Protein AF-A0A388LLH7-F1 (afdb_monomer)

pLDDT: mean 71.14, std 18.82, range [39.53, 98.44]

Organism: Chara braunii (NCBI:txid69332)

Structure (mmCIF, N/CA/C/O backbone):
data_AF-A0A388LLH7-F1
#
_entry.id   AF-A0A388LLH7-F1
#
loop_
_atom_site.group_PDB
_atom_site.id
_atom_site.type_symbol
_atom_site.label_atom_id
_atom_site.label_alt_id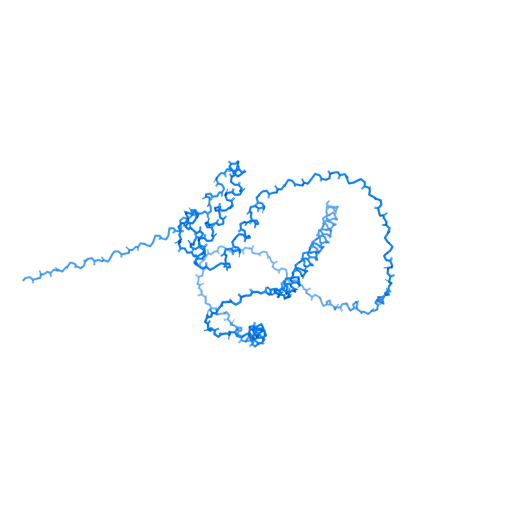
_atom_site.label_comp_id
_atom_site.label_asym_id
_atom_site.label_entity_id
_atom_site.label_seq_id
_atom_site.pdbx_PDB_ins_code
_atom_site.Cartn_x
_atom_site.Cartn_y
_atom_site.Cartn_z
_atom_site.occupancy
_atom_site.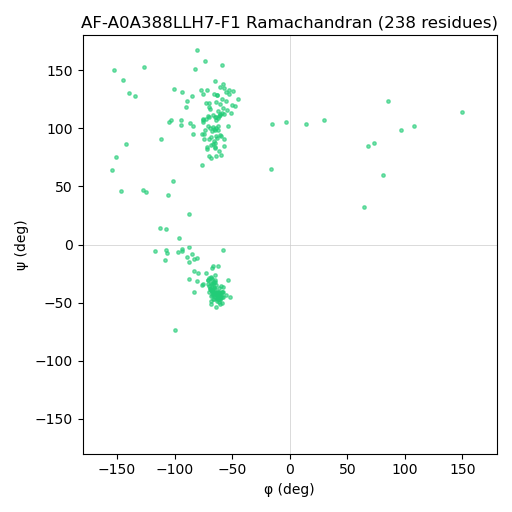B_iso_or_equiv
_atom_site.auth_seq_id
_atom_site.auth_comp_id
_atom_site.auth_asym_id
_atom_site.auth_atom_id
_atom_site.pdbx_PDB_model_num
ATOM 1 N N . MET A 1 1 ? 43.826 0.321 -26.121 1.00 63.56 1 MET A N 1
ATOM 2 C CA . MET A 1 1 ? 42.869 0.555 -25.006 1.00 63.56 1 MET A CA 1
ATOM 3 C C . MET A 1 1 ? 42.686 2.025 -24.567 1.00 63.56 1 MET A C 1
ATOM 5 O O . MET A 1 1 ? 41.913 2.266 -23.650 1.00 63.56 1 MET A O 1
ATOM 9 N N . LYS A 1 2 ? 43.308 3.040 -25.198 1.00 73.00 2 LYS A N 1
ATOM 10 C CA . LYS A 1 2 ? 43.194 4.446 -24.735 1.00 73.00 2 LYS A CA 1
ATOM 11 C C . LYS A 1 2 ? 41.807 5.084 -24.962 1.00 73.00 2 LYS A C 1
ATOM 13 O O . LYS A 1 2 ? 41.349 5.835 -24.112 1.00 73.00 2 LYS A O 1
ATOM 18 N N . MET A 1 3 ? 41.108 4.730 -26.043 1.00 83.00 3 MET A N 1
ATOM 19 C CA . MET A 1 3 ? 39.780 5.288 -26.359 1.00 83.00 3 MET A CA 1
ATOM 20 C C . MET A 1 3 ? 38.669 4.808 -25.416 1.00 83.00 3 MET A C 1
ATOM 22 O O . MET A 1 3 ? 37.752 5.569 -25.127 1.00 83.00 3 MET A O 1
ATOM 26 N N . ALA A 1 4 ? 38.776 3.586 -24.884 1.00 88.56 4 ALA A N 1
ATOM 27 C CA . ALA A 1 4 ? 37.786 3.035 -23.958 1.00 88.56 4 ALA A CA 1
ATOM 28 C C . ALA A 1 4 ? 37.653 3.898 -22.690 1.00 88.56 4 ALA A C 1
ATOM 30 O O . ALA A 1 4 ? 36.547 4.265 -22.308 1.00 88.56 4 ALA A O 1
ATOM 31 N N . LYS A 1 5 ? 38.787 4.335 -22.121 1.00 92.44 5 LYS A N 1
ATOM 32 C CA . LYS A 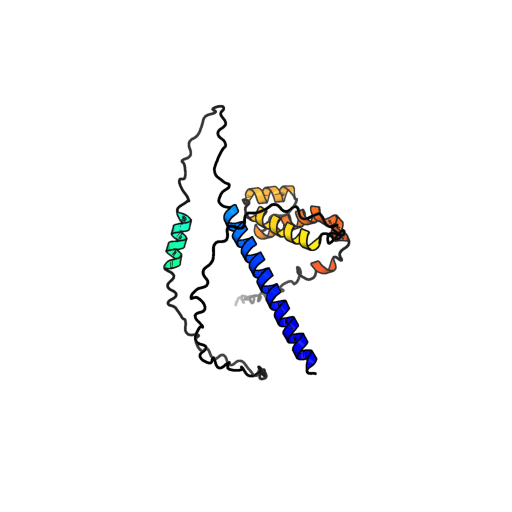1 5 ? 38.817 5.199 -20.927 1.00 92.44 5 LYS A CA 1
ATOM 33 C C . LYS A 1 5 ? 38.194 6.580 -21.169 1.00 92.44 5 LYS A C 1
ATOM 35 O O . LYS A 1 5 ? 37.553 7.133 -20.282 1.00 92.44 5 LYS A O 1
ATOM 40 N N . VAL A 1 6 ? 38.358 7.138 -22.371 1.00 91.25 6 VAL A N 1
ATOM 41 C CA . VAL A 1 6 ? 37.774 8.443 -22.738 1.00 91.25 6 VAL A CA 1
ATOM 42 C C . VAL A 1 6 ? 36.253 8.343 -22.874 1.00 91.25 6 VAL A C 1
ATOM 44 O O . VAL A 1 6 ? 35.529 9.227 -22.417 1.00 91.25 6 VAL A O 1
ATOM 47 N N . VAL A 1 7 ? 35.759 7.257 -23.473 1.00 94.19 7 VAL A N 1
ATOM 48 C CA . VAL A 1 7 ? 34.317 7.005 -23.607 1.00 94.19 7 VAL A CA 1
ATOM 49 C C . VAL A 1 7 ? 33.675 6.773 -22.236 1.00 94.19 7 VAL A C 1
ATOM 51 O O . VAL A 1 7 ? 32.635 7.362 -21.946 1.00 94.19 7 VAL A O 1
ATOM 54 N N . GLU A 1 8 ? 34.321 5.999 -21.364 1.00 90.38 8 GLU A N 1
ATOM 55 C CA . GLU A 1 8 ? 33.855 5.728 -19.999 1.00 90.38 8 GLU A CA 1
ATOM 56 C C . GLU A 1 8 ? 33.771 7.000 -19.138 1.00 90.38 8 GLU A C 1
ATOM 58 O O . GLU A 1 8 ? 32.753 7.251 -18.483 1.00 90.38 8 GLU A O 1
ATOM 63 N N . ALA A 1 9 ? 34.790 7.864 -19.207 1.00 93.12 9 ALA A N 1
ATOM 64 C CA . ALA A 1 9 ? 34.779 9.152 -18.518 1.00 93.12 9 ALA A CA 1
ATOM 65 C C . ALA A 1 9 ? 33.642 10.061 -19.023 1.00 93.12 9 ALA A C 1
ATOM 67 O O . ALA A 1 9 ? 32.944 10.694 -18.229 1.00 93.12 9 ALA A O 1
ATOM 68 N N . ARG A 1 10 ? 33.398 10.089 -20.343 1.00 92.00 10 ARG A N 1
ATOM 69 C CA . ARG A 1 10 ? 32.321 10.892 -20.945 1.00 92.00 10 ARG A CA 1
ATOM 70 C C . ARG A 1 10 ? 30.927 10.387 -20.562 1.00 92.00 10 ARG A C 1
ATOM 72 O O . ARG A 1 10 ? 30.026 11.201 -20.358 1.00 92.00 10 ARG A O 1
ATOM 79 N N . LEU A 1 11 ? 30.745 9.070 -20.455 1.00 93.88 11 LEU A N 1
ATOM 80 C CA . LEU A 1 11 ? 29.496 8.465 -19.985 1.00 93.88 11 LEU A CA 1
ATOM 81 C C . LEU A 1 11 ? 29.246 8.771 -18.507 1.00 93.88 11 LEU A C 1
ATOM 83 O O . LEU A 1 11 ? 28.137 9.165 -18.154 1.00 93.88 11 LEU A O 1
ATOM 87 N N . SER A 1 12 ? 30.282 8.673 -17.671 1.00 89.25 12 SER A N 1
ATOM 88 C CA . SER A 1 12 ? 30.195 8.994 -16.240 1.00 89.25 12 SER A CA 1
ATOM 89 C C . SER A 1 12 ? 29.760 10.439 -16.000 1.00 89.25 12 SER A C 1
ATOM 91 O O . SER A 1 12 ? 28.903 10.690 -15.156 1.00 89.25 12 SER A O 1
ATOM 93 N N . LEU A 1 13 ? 30.284 11.381 -16.792 1.00 91.19 13 LEU A N 1
ATOM 94 C CA . LEU A 1 13 ? 29.906 12.793 -16.699 1.00 91.19 13 LEU A CA 1
ATOM 95 C C . LEU A 1 13 ? 28.421 13.006 -17.032 1.00 91.19 13 LEU A C 1
ATOM 97 O O . LEU A 1 13 ? 27.690 13.609 -16.253 1.00 91.19 13 LEU A O 1
ATOM 101 N N . ARG A 1 14 ? 27.946 12.425 -18.143 1.00 91.44 14 ARG A N 1
ATOM 102 C CA . ARG A 1 14 ? 26.538 12.546 -18.558 1.00 91.44 14 ARG A CA 1
ATOM 103 C C . ARG A 1 14 ? 25.566 11.883 -17.584 1.00 91.44 14 ARG A C 1
ATOM 105 O O . ARG A 1 14 ? 24.482 12.410 -17.355 1.00 91.44 14 ARG A O 1
ATOM 112 N N . LEU A 1 15 ? 25.935 10.735 -17.018 1.00 92.25 15 LEU A N 1
ATOM 113 C CA . LEU A 1 15 ? 25.121 10.058 -16.005 1.00 92.25 15 LEU A CA 1
ATOM 114 C C . LEU A 1 15 ? 25.059 10.861 -14.699 1.00 92.25 15 LEU A C 1
ATOM 116 O O . LEU A 1 15 ? 24.013 10.874 -14.047 1.00 92.25 15 LEU A O 1
ATOM 120 N N . GLY A 1 16 ? 26.143 11.558 -14.344 1.00 92.88 16 GLY A N 1
ATOM 121 C CA . GLY A 1 16 ? 26.179 12.490 -13.217 1.00 92.88 16 GLY A CA 1
ATOM 122 C C . GLY A 1 16 ? 25.150 13.613 -13.356 1.00 92.88 16 GLY A C 1
ATOM 123 O O . GLY A 1 16 ? 24.337 13.805 -12.451 1.00 92.88 16 GLY A O 1
ATOM 124 N N . ASP A 1 17 ? 25.118 14.280 -14.513 1.00 91.88 17 ASP A N 1
ATOM 125 C CA . ASP A 1 17 ? 24.187 15.386 -14.784 1.00 91.88 17 ASP A CA 1
ATOM 126 C C . ASP A 1 17 ? 22.717 14.945 -14.685 1.00 91.88 17 ASP A C 1
ATOM 128 O O . ASP A 1 17 ? 21.897 15.600 -14.038 1.00 91.88 17 ASP A O 1
ATOM 132 N N . ILE A 1 18 ? 22.389 13.784 -15.265 1.00 96.31 18 ILE A N 1
ATOM 133 C CA . ILE A 1 18 ? 21.033 13.212 -15.222 1.00 96.31 18 ILE A CA 1
ATOM 134 C C . ILE A 1 18 ? 20.616 12.917 -13.775 1.00 96.31 18 ILE A C 1
ATOM 136 O O . ILE A 1 18 ? 19.476 13.181 -13.383 1.00 96.31 18 ILE A O 1
ATOM 140 N N . ARG A 1 19 ? 21.533 12.384 -12.956 1.00 92.94 19 ARG A N 1
ATOM 141 C CA . ARG A 1 19 ? 21.254 12.053 -11.554 1.00 92.94 19 ARG A CA 1
ATOM 142 C C . ARG A 1 19 ? 20.930 13.299 -10.731 1.00 92.94 19 ARG A C 1
ATOM 144 O O . ARG A 1 19 ? 19.980 13.266 -9.945 1.00 92.94 19 ARG A O 1
ATOM 151 N N . GLU A 1 20 ? 21.671 14.388 -10.921 1.00 92.50 20 GLU A N 1
ATOM 152 C CA . GLU A 1 20 ? 21.397 15.649 -10.225 1.00 92.50 20 GLU A CA 1
ATOM 153 C C . GLU A 1 20 ? 20.099 16.305 -10.718 1.00 92.50 20 GLU A C 1
ATOM 155 O O . GLU A 1 20 ? 19.309 16.781 -9.901 1.00 92.50 20 GLU A O 1
ATOM 160 N N . GLU A 1 21 ? 19.790 16.252 -12.018 1.00 94.69 21 GLU A N 1
ATOM 161 C CA . GLU A 1 21 ? 18.521 16.773 -12.545 1.00 94.69 21 GLU A CA 1
ATOM 162 C C . GLU A 1 21 ? 17.302 16.036 -11.959 1.00 94.69 21 GLU A C 1
ATOM 164 O O . GLU A 1 21 ? 16.327 16.669 -11.533 1.00 94.69 21 GLU A O 1
ATOM 169 N N . ILE A 1 22 ? 17.362 14.700 -11.887 1.00 96.00 22 ILE A N 1
ATOM 170 C CA . ILE A 1 22 ? 16.317 13.875 -11.262 1.00 96.00 22 ILE A CA 1
ATOM 171 C C . ILE A 1 22 ? 16.171 14.246 -9.786 1.00 96.00 22 ILE A C 1
ATOM 173 O O . ILE A 1 22 ? 15.055 14.484 -9.320 1.00 96.00 22 ILE A O 1
ATOM 177 N N . LYS A 1 23 ? 17.285 14.352 -9.054 1.00 95.00 23 LYS A N 1
ATOM 178 C CA . LYS A 1 23 ? 17.284 14.722 -7.635 1.00 95.00 23 LYS A CA 1
ATOM 179 C C . LYS A 1 23 ? 16.644 16.093 -7.412 1.00 95.00 23 LYS A C 1
ATOM 181 O O . LYS A 1 23 ? 15.785 16.220 -6.544 1.00 95.00 23 LYS A O 1
ATOM 186 N N . ILE A 1 24 ? 16.981 17.093 -8.229 1.00 93.94 24 ILE A N 1
ATOM 187 C CA . ILE A 1 24 ? 16.386 18.436 -8.157 1.00 93.94 24 ILE A CA 1
ATOM 188 C C . ILE A 1 24 ? 14.874 18.378 -8.414 1.00 93.94 24 ILE A C 1
ATOM 190 O O . ILE A 1 24 ? 14.101 18.975 -7.662 1.00 93.94 24 ILE A O 1
ATOM 194 N N . LYS A 1 25 ? 14.426 17.644 -9.441 1.00 92.50 25 LYS A N 1
ATOM 195 C CA . LYS A 1 25 ? 12.995 17.493 -9.761 1.00 92.50 25 LYS A CA 1
ATOM 196 C C . LYS A 1 25 ? 12.220 16.795 -8.640 1.00 92.50 25 LYS A C 1
ATOM 198 O O . LYS A 1 25 ? 11.142 17.272 -8.286 1.00 92.50 25 LYS A O 1
ATOM 203 N N . VAL A 1 26 ? 12.772 15.727 -8.058 1.00 94.44 26 VAL A N 1
ATOM 204 C CA . VAL A 1 26 ? 12.170 14.997 -6.927 1.00 94.44 26 VAL A CA 1
ATOM 205 C C . VAL A 1 26 ? 12.123 15.869 -5.673 1.00 94.44 26 VAL A C 1
ATOM 207 O O . VAL A 1 26 ? 11.074 15.983 -5.045 1.00 94.44 26 VAL A O 1
ATOM 210 N N . CYS A 1 27 ? 13.212 16.557 -5.322 1.00 87.94 27 CYS A N 1
ATOM 211 C CA . CYS A 1 27 ? 13.203 17.484 -4.188 1.00 87.94 27 CYS A CA 1
ATOM 212 C C . CYS A 1 27 ? 12.161 18.595 -4.378 1.00 87.94 27 CYS A C 1
ATOM 214 O O . CYS A 1 27 ? 11.444 18.936 -3.439 1.00 87.94 27 CYS A O 1
ATOM 216 N N . LYS A 1 28 ? 12.026 19.130 -5.597 1.00 89.19 28 LYS A N 1
ATOM 217 C CA . LYS A 1 28 ? 11.049 20.179 -5.909 1.00 89.19 28 LYS A CA 1
ATOM 218 C C . LYS A 1 28 ? 9.603 19.683 -5.840 1.00 89.19 28 LYS A C 1
ATOM 220 O O . LYS A 1 28 ? 8.746 20.423 -5.358 1.00 89.19 28 LYS A O 1
ATOM 225 N N . SER A 1 29 ? 9.312 18.464 -6.299 1.00 86.50 29 SER A N 1
ATOM 226 C CA . SER A 1 29 ? 7.964 17.894 -6.197 1.00 86.50 29 SER A CA 1
ATOM 227 C C . SER A 1 29 ? 7.597 17.596 -4.745 1.00 86.50 29 SER A C 1
ATOM 229 O O . SER A 1 29 ? 6.525 18.001 -4.302 1.00 86.50 29 SER A O 1
ATOM 231 N N . VAL A 1 30 ? 8.508 16.999 -3.972 1.00 86.00 30 VAL A N 1
ATOM 232 C CA . VAL A 1 30 ? 8.299 16.724 -2.544 1.00 86.00 30 VAL A CA 1
ATOM 233 C C . VAL A 1 30 ? 8.075 18.027 -1.770 1.00 86.00 30 VAL A C 1
ATOM 235 O O . VAL A 1 30 ? 7.046 18.168 -1.111 1.00 86.00 30 VAL A O 1
ATOM 238 N N . ALA A 1 31 ? 8.945 19.031 -1.928 1.00 80.50 31 ALA A N 1
ATOM 239 C CA . ALA A 1 31 ? 8.784 20.330 -1.266 1.00 80.50 31 ALA A CA 1
ATOM 240 C C . ALA A 1 31 ? 7.486 21.054 -1.677 1.00 80.50 31 ALA A C 1
ATOM 242 O O . ALA A 1 31 ? 6.820 21.665 -0.843 1.00 80.50 31 ALA A O 1
ATOM 243 N N . GLY A 1 32 ? 7.082 20.951 -2.948 1.00 71.06 32 GLY A N 1
ATOM 244 C CA . GLY A 1 32 ? 5.838 21.544 -3.445 1.00 71.06 32 GLY A CA 1
ATOM 245 C C . GLY A 1 32 ? 4.565 20.883 -2.904 1.00 71.06 32 GLY A C 1
ATOM 246 O O . GLY A 1 32 ? 3.536 21.550 -2.789 1.00 71.06 32 GLY A O 1
ATOM 247 N N . THR A 1 33 ? 4.614 19.592 -2.558 1.00 61.66 33 THR A N 1
ATOM 248 C CA . THR A 1 33 ? 3.457 18.874 -1.993 1.00 61.66 33 THR A CA 1
ATOM 249 C C . THR A 1 33 ? 3.203 19.204 -0.524 1.00 61.66 33 THR A C 1
ATOM 251 O O . THR A 1 33 ? 2.044 19.342 -0.142 1.00 61.66 33 THR A O 1
ATOM 254 N N . VAL A 1 34 ? 4.251 19.432 0.277 1.00 56.94 34 VAL A N 1
ATOM 255 C CA . VAL A 1 34 ? 4.117 19.709 1.722 1.00 56.94 34 VAL A CA 1
ATOM 256 C C . VAL A 1 34 ? 3.439 21.062 1.998 1.00 56.94 34 VAL A C 1
ATOM 258 O O . VAL A 1 34 ? 2.705 21.195 2.973 1.00 56.94 34 VAL A O 1
ATOM 261 N N . VAL A 1 35 ? 3.594 22.053 1.112 1.00 52.22 35 VAL A N 1
ATOM 262 C CA . VAL A 1 35 ? 3.015 23.401 1.301 1.00 52.22 35 VAL A CA 1
ATOM 263 C C . VAL A 1 35 ? 1.519 23.473 0.941 1.00 52.22 35 VAL A C 1
ATOM 265 O O . VAL A 1 35 ? 0.790 24.309 1.471 1.00 52.22 35 VAL A O 1
ATOM 268 N N . LYS A 1 36 ? 1.012 22.588 0.070 1.00 54.59 36 LYS A N 1
ATOM 269 C CA . LYS A 1 36 ? -0.395 22.632 -0.385 1.00 54.59 36 LYS A CA 1
ATOM 270 C C . LYS A 1 36 ? -1.380 21.879 0.508 1.00 54.59 36 LYS A C 1
ATOM 272 O O . LYS A 1 36 ? -2.580 22.106 0.385 1.00 54.59 36 LYS A O 1
ATOM 277 N N . SER A 1 37 ? -0.909 21.018 1.407 1.00 52.22 37 SER A N 1
ATOM 278 C CA . SER A 1 37 ? -1.776 20.252 2.311 1.00 52.22 37 SER A CA 1
ATOM 279 C C . SER A 1 37 ? -2.127 20.966 3.624 1.00 52.22 37 SER A C 1
ATOM 281 O O . SER A 1 37 ? -2.902 20.414 4.393 1.00 52.22 37 SER A O 1
ATOM 283 N N . GLN A 1 38 ? -1.610 22.175 3.889 1.00 49.34 38 GLN A N 1
ATOM 284 C CA . GLN A 1 38 ? -1.897 22.916 5.135 1.00 49.34 38 GLN A CA 1
ATOM 285 C C . GLN A 1 38 ? -2.846 24.121 4.986 1.00 49.34 38 GLN A C 1
ATOM 287 O O . GLN A 1 38 ? -3.266 24.679 5.990 1.00 49.34 38 GLN A O 1
ATOM 292 N N . THR A 1 39 ? -3.240 24.525 3.773 1.00 43.47 39 THR A N 1
ATOM 293 C CA . THR A 1 39 ? -4.033 25.761 3.552 1.00 43.47 39 THR A CA 1
ATOM 294 C C . THR A 1 39 ? -5.462 25.534 3.053 1.00 43.47 39 THR A C 1
ATOM 296 O O . THR A 1 39 ? -6.119 26.476 2.620 1.00 43.47 39 THR A O 1
ATOM 299 N N . LYS A 1 40 ? -5.989 24.304 3.124 1.00 47.38 40 LYS A N 1
ATOM 300 C CA . LYS A 1 40 ? -7.339 23.982 2.631 1.00 47.38 40 LYS A CA 1
ATOM 301 C C . LYS A 1 40 ? -8.218 23.279 3.672 1.00 47.38 40 LYS A C 1
ATOM 303 O O . LYS A 1 40 ? -8.876 22.299 3.352 1.00 47.38 40 LYS A O 1
ATOM 308 N N . THR A 1 41 ? -8.243 23.802 4.901 1.00 45.53 41 THR A N 1
ATOM 309 C CA . THR A 1 41 ? -9.217 23.378 5.927 1.00 45.53 41 THR A CA 1
ATOM 310 C C . THR A 1 41 ? -9.634 24.523 6.852 1.00 45.53 41 THR A C 1
ATOM 312 O O . THR A 1 41 ? -9.667 24.369 8.062 1.00 45.53 41 THR A O 1
ATOM 315 N N . VAL A 1 42 ? -9.949 25.695 6.306 1.00 51.44 42 VAL A N 1
ATOM 316 C CA . VAL A 1 42 ? -10.773 26.701 6.994 1.00 51.44 42 VAL A CA 1
ATOM 317 C C . VAL A 1 42 ? -11.612 27.370 5.911 1.00 51.44 42 VAL A C 1
ATOM 319 O O . VAL A 1 42 ? -11.085 27.616 4.829 1.00 51.44 42 VAL A O 1
ATOM 322 N N . VAL A 1 43 ? -12.873 27.678 6.228 1.00 46.94 43 VAL A N 1
ATOM 323 C CA . VAL A 1 43 ? -13.841 28.501 5.474 1.00 46.94 43 VAL A CA 1
ATOM 324 C C . VAL A 1 43 ? -14.994 27.708 4.818 1.00 46.94 43 VAL A C 1
ATOM 326 O O . VAL A 1 43 ? -14.877 27.152 3.730 1.00 46.94 43 VAL A O 1
ATOM 329 N N . ASN A 1 44 ? -16.134 27.807 5.521 1.00 44.75 44 ASN A N 1
ATOM 330 C CA . ASN A 1 44 ? -17.538 27.810 5.079 1.00 44.75 44 ASN A CA 1
ATOM 331 C C . ASN A 1 44 ? -18.344 26.508 5.112 1.00 44.75 44 ASN A C 1
ATOM 333 O O . ASN A 1 44 ? -18.381 25.771 4.140 1.00 44.75 44 ASN A O 1
ATOM 337 N N . ASN A 1 45 ? -19.130 26.366 6.188 1.00 39.53 45 ASN A N 1
ATOM 338 C CA . ASN A 1 45 ? -20.540 25.968 6.129 1.00 39.53 45 ASN A CA 1
ATOM 339 C C . ASN A 1 45 ? -21.325 26.762 7.191 1.00 39.53 45 ASN A C 1
ATOM 341 O O . ASN A 1 45 ? -21.502 26.317 8.320 1.00 39.53 45 ASN A O 1
ATOM 345 N N . ALA A 1 46 ? -21.767 27.966 6.821 1.00 47.22 46 ALA A N 1
ATOM 346 C CA . ALA A 1 46 ? -22.814 28.704 7.521 1.00 47.22 46 ALA A CA 1
ATOM 347 C C . ALA A 1 46 ? -24.085 28.605 6.666 1.00 47.22 46 ALA A C 1
ATOM 349 O O . ALA A 1 46 ? -24.176 29.220 5.607 1.00 47.22 46 ALA A O 1
ATOM 350 N N . GLY A 1 47 ? -25.034 27.780 7.108 1.00 44.91 47 GLY A N 1
ATOM 351 C CA . GLY A 1 47 ? -26.249 27.451 6.364 1.00 44.91 47 GLY A CA 1
ATOM 352 C C . GLY A 1 47 ? -27.393 27.027 7.281 1.00 44.91 47 GLY A C 1
ATOM 353 O O . GLY A 1 47 ? -27.804 25.880 7.262 1.00 44.91 47 GLY A O 1
ATOM 354 N N . LYS A 1 48 ? -27.839 27.967 8.120 1.00 53.50 48 LYS A N 1
ATOM 355 C CA . LYS A 1 48 ? -29.238 28.276 8.481 1.00 53.50 48 LYS A CA 1
ATOM 356 C C . LYS A 1 48 ? -30.265 27.115 8.452 1.00 53.50 48 LYS A C 1
ATOM 358 O O . LYS A 1 48 ? -30.789 26.800 7.389 1.00 53.50 48 LYS A O 1
ATOM 363 N N . GLY A 1 49 ? -30.701 26.645 9.630 1.00 49.06 49 GLY A N 1
ATOM 364 C CA . GLY A 1 49 ? -32.071 26.125 9.797 1.00 49.06 49 GLY A CA 1
ATOM 365 C C . GLY A 1 49 ? -32.306 25.017 10.836 1.00 49.06 49 GLY A C 1
ATOM 366 O O . GLY A 1 49 ? -31.929 23.880 10.599 1.00 49.06 49 GLY A O 1
ATOM 367 N N . LYS A 1 50 ? -33.078 25.375 11.877 1.00 46.25 50 LYS A N 1
ATOM 368 C CA . LYS A 1 50 ? -33.909 24.550 12.789 1.00 46.25 50 LYS A CA 1
ATOM 369 C C . LYS A 1 50 ? -33.231 23.678 13.861 1.00 46.25 50 LYS A C 1
ATOM 371 O O . LYS A 1 50 ? -33.002 22.490 13.688 1.00 46.25 50 LYS A O 1
ATOM 376 N N . GLU A 1 51 ? -33.011 24.329 15.004 1.00 47.81 51 GLU A N 1
ATOM 377 C CA . GLU A 1 51 ? -33.549 23.981 16.334 1.00 47.81 51 GLU A CA 1
ATOM 378 C C . GLU A 1 51 ? -34.175 22.582 16.500 1.00 47.81 51 GLU A C 1
ATOM 380 O O . GLU A 1 51 ? -35.328 22.370 16.128 1.00 47.81 51 GLU A O 1
ATOM 385 N N . ILE A 1 52 ? -33.428 21.679 17.146 1.00 46.38 52 ILE A N 1
ATOM 386 C CA . ILE A 1 52 ? -33.935 20.683 18.103 1.00 46.38 52 ILE A CA 1
ATOM 387 C C . ILE A 1 52 ? -32.914 20.626 19.252 1.00 46.38 52 ILE A C 1
ATOM 389 O O . ILE A 1 52 ? -31.707 20.586 19.020 1.00 46.38 52 ILE A O 1
ATOM 393 N N . ALA A 1 53 ? -33.429 20.722 20.474 1.00 55.19 53 ALA A N 1
ATOM 394 C CA . ALA A 1 53 ? -32.717 20.901 21.732 1.00 55.19 53 ALA A CA 1
ATOM 395 C C . ALA A 1 53 ? -32.106 19.604 22.314 1.00 55.19 53 ALA A C 1
ATOM 397 O O . ALA A 1 53 ? -32.539 18.511 21.956 1.00 55.19 53 ALA A O 1
ATOM 398 N N . VAL A 1 54 ? -31.231 19.798 23.325 1.00 49.12 54 VAL A N 1
ATOM 399 C CA . VAL A 1 54 ? -30.702 18.828 24.327 1.00 49.12 54 VAL A CA 1
ATOM 400 C C . VAL A 1 54 ? -29.475 18.028 23.830 1.00 49.12 54 VAL A C 1
ATOM 402 O O . VAL A 1 54 ? -29.542 17.421 22.773 1.00 49.12 54 VAL A O 1
ATOM 405 N N . GLU A 1 55 ? -28.283 17.993 24.445 1.00 44.19 55 GLU A N 1
ATOM 406 C CA . GLU A 1 55 ? -27.789 18.178 25.823 1.00 44.19 55 GLU A CA 1
ATOM 407 C C . GLU A 1 55 ? -26.321 18.682 25.785 1.00 44.19 55 GLU A C 1
ATOM 409 O O . GLU A 1 55 ? -25.577 18.368 24.852 1.00 44.19 55 GLU A O 1
ATOM 414 N N . GLU A 1 56 ? -25.898 19.463 26.782 1.00 52.25 56 GLU A N 1
ATOM 415 C CA . GLU A 1 56 ? -24.542 20.009 26.928 1.00 52.25 56 GLU A CA 1
ATOM 416 C C . GLU A 1 56 ? -23.468 18.928 27.160 1.00 52.25 56 GLU A C 1
ATOM 418 O O . GLU A 1 56 ? -23.546 18.154 28.109 1.00 52.25 56 GLU A O 1
ATOM 423 N N . VAL A 1 57 ? -22.383 18.964 26.376 1.00 51.59 57 VAL A N 1
ATOM 424 C CA . VAL A 1 57 ? -21.090 18.349 26.731 1.00 51.59 57 VAL A CA 1
ATOM 425 C C . VAL A 1 57 ? -19.980 19.361 26.408 1.00 51.59 57 VAL A C 1
ATOM 427 O O . VAL A 1 57 ? -19.955 19.901 25.297 1.00 51.59 57 VAL A O 1
ATOM 430 N N . PRO A 1 58 ? -19.074 19.684 27.352 1.00 55.94 58 PRO A N 1
ATOM 431 C CA . PRO A 1 58 ? -18.199 20.842 27.229 1.00 55.94 58 PRO A CA 1
ATOM 432 C C . PRO A 1 58 ? -17.08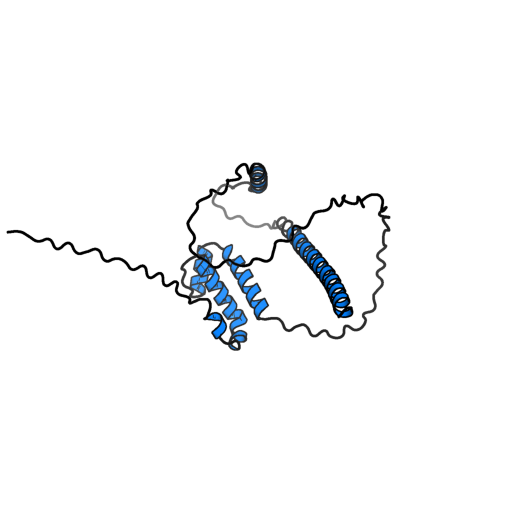7 20.655 26.190 1.00 55.94 58 PRO A C 1
ATOM 434 O O . PRO A 1 58 ? -16.232 19.777 26.296 1.00 55.94 58 PRO A O 1
ATOM 437 N N . SER A 1 59 ? -17.094 21.570 25.219 1.00 50.53 59 SER A N 1
ATOM 438 C CA . SER A 1 59 ? -15.946 22.204 24.557 1.00 50.53 59 SER A CA 1
ATOM 439 C C . SER A 1 59 ? -14.564 21.813 25.102 1.00 50.53 59 SER A C 1
ATOM 441 O O . SER A 1 59 ? -14.109 22.341 26.118 1.00 50.53 59 SER A O 1
ATOM 443 N N . SER A 1 60 ? -13.843 20.973 24.352 1.00 48.66 60 SER A N 1
ATOM 444 C CA . SER A 1 60 ? -12.395 20.805 24.505 1.00 48.66 60 SER A CA 1
ATOM 445 C C . SER A 1 60 ? -11.669 21.718 23.517 1.00 48.66 60 SER A C 1
ATOM 447 O O . SER A 1 60 ? -11.702 21.545 22.299 1.00 48.66 60 SER A O 1
ATOM 449 N N . SER A 1 61 ? -11.089 22.758 24.101 1.00 47.47 61 SER A N 1
ATOM 450 C CA . SER A 1 61 ? -10.395 23.883 23.492 1.00 47.47 61 SER A CA 1
ATOM 451 C C . SER A 1 61 ? -8.979 23.517 23.015 1.00 47.47 61 SER A C 1
ATOM 453 O O . SER A 1 61 ? -8.194 22.954 23.769 1.00 47.47 61 SER A O 1
ATOM 455 N N . GLY A 1 62 ? -8.641 23.912 21.781 1.00 51.69 62 GLY A N 1
ATOM 456 C CA . GLY A 1 62 ? -7.310 24.405 21.388 1.00 51.69 62 GLY A CA 1
ATOM 457 C C . GLY A 1 62 ? -6.108 23.444 21.382 1.00 51.69 62 GLY A C 1
ATOM 458 O O . GLY A 1 62 ? -5.261 23.508 22.266 1.00 51.69 62 GLY A O 1
ATOM 459 N N . THR A 1 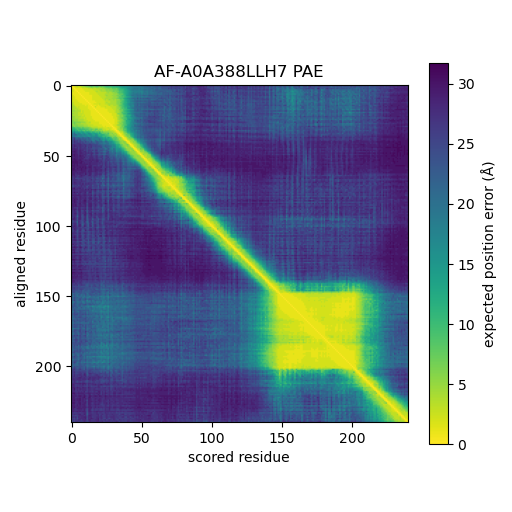63 ? -5.905 22.687 20.296 1.00 50.06 63 THR A N 1
ATOM 460 C CA . THR A 1 63 ? -4.678 21.889 20.052 1.00 50.06 63 THR A CA 1
ATOM 461 C C . THR A 1 63 ? -3.749 22.500 18.990 1.00 50.06 63 THR A C 1
ATOM 463 O O . THR A 1 63 ? -3.223 21.798 18.129 1.00 50.06 63 THR A O 1
ATOM 466 N N . THR A 1 64 ? -3.523 23.817 19.003 1.00 56.41 64 THR A N 1
ATOM 467 C CA . THR A 1 64 ? -2.488 24.455 18.153 1.00 56.41 64 THR A CA 1
ATOM 468 C C . THR A 1 64 ? -1.139 24.618 18.866 1.00 56.41 64 THR A C 1
ATOM 470 O O . THR A 1 64 ? -0.160 25.016 18.243 1.00 56.41 64 THR A O 1
ATOM 473 N N . SER A 1 65 ? -1.051 24.255 20.153 1.00 57.47 65 SER A N 1
ATOM 474 C CA . SER A 1 65 ? 0.151 24.412 20.992 1.00 57.47 65 SER A CA 1
ATOM 475 C C . SER A 1 65 ? 1.125 23.220 20.971 1.00 57.47 65 SER A C 1
ATOM 477 O O . SER A 1 65 ? 2.229 23.327 21.508 1.00 57.47 65 SER A O 1
ATOM 479 N N . GLU A 1 66 ? 0.754 22.071 20.404 1.00 63.44 66 GLU A N 1
ATOM 480 C CA . GLU A 1 66 ? 1.548 20.841 20.562 1.00 63.44 66 GLU A CA 1
ATOM 481 C C . GLU A 1 66 ? 2.825 20.834 19.699 1.00 63.44 66 GLU A C 1
ATOM 483 O O . GLU A 1 66 ? 3.877 20.358 20.128 1.00 63.44 66 GLU A O 1
ATOM 488 N N . VAL A 1 67 ? 2.783 21.443 18.510 1.00 63.69 67 VAL A N 1
ATOM 489 C CA . VAL A 1 67 ? 3.922 21.444 17.572 1.00 63.69 67 VAL A CA 1
ATOM 490 C C . VAL A 1 67 ? 5.089 22.298 18.093 1.00 63.69 67 VAL A C 1
ATOM 492 O O . VAL A 1 67 ? 6.254 21.898 17.995 1.00 63.69 67 VAL A O 1
ATOM 495 N N . ASP A 1 68 ? 4.799 23.431 18.735 1.00 67.38 68 ASP A N 1
ATOM 496 C CA . ASP A 1 68 ? 5.824 24.279 19.359 1.00 67.38 68 ASP A CA 1
ATOM 497 C C . ASP A 1 68 ? 6.420 23.642 20.622 1.00 67.38 68 ASP A C 1
ATOM 499 O O . ASP A 1 68 ? 7.612 23.813 20.909 1.00 67.38 68 ASP A O 1
ATOM 503 N N . ALA A 1 69 ? 5.631 22.845 21.350 1.00 68.94 69 ALA A N 1
ATOM 504 C CA . ALA A 1 69 ? 6.111 22.098 22.508 1.00 68.94 69 ALA A CA 1
ATOM 505 C C . ALA A 1 69 ? 7.124 21.010 22.104 1.00 68.94 69 ALA A C 1
ATOM 507 O O . ALA A 1 69 ? 8.160 20.862 22.755 1.00 68.94 69 ALA A O 1
ATOM 508 N N . ILE A 1 70 ? 6.887 20.298 20.996 1.00 72.50 70 ILE A N 1
ATOM 509 C CA . ILE A 1 70 ? 7.816 19.277 20.478 1.00 72.50 70 ILE A CA 1
ATOM 510 C C . ILE A 1 70 ? 9.115 19.921 19.974 1.00 72.50 70 ILE A C 1
ATOM 512 O O . ILE A 1 70 ? 10.208 19.410 20.235 1.00 72.50 70 ILE A O 1
ATOM 516 N N . THR A 1 71 ? 9.022 21.076 19.310 1.00 73.31 71 THR A N 1
ATOM 517 C CA . THR A 1 71 ? 10.195 21.780 18.766 1.00 73.31 71 THR A CA 1
ATOM 518 C C . THR A 1 71 ? 11.106 22.294 19.886 1.00 73.31 71 THR A C 1
ATOM 520 O O . THR A 1 71 ? 12.321 22.085 19.840 1.00 73.31 71 THR A O 1
ATOM 523 N N . LYS A 1 72 ? 10.532 22.856 20.961 1.00 76.19 72 LYS A N 1
ATOM 524 C CA . LYS A 1 72 ? 11.293 23.256 22.159 1.00 76.19 72 LYS A CA 1
ATOM 525 C C . LYS A 1 72 ? 11.894 22.063 22.908 1.00 76.19 72 LYS A C 1
ATOM 527 O O . LYS A 1 72 ? 13.023 22.157 23.380 1.00 76.19 72 LYS A O 1
ATOM 532 N N . ARG A 1 73 ? 11.184 20.930 22.981 1.00 69.56 73 ARG A N 1
ATOM 533 C CA . ARG A 1 73 ? 11.663 19.715 23.668 1.00 69.56 73 ARG A CA 1
ATOM 534 C C . ARG A 1 73 ? 12.777 18.987 22.908 1.00 69.56 73 ARG A C 1
ATOM 536 O O . ARG A 1 73 ? 13.575 18.290 23.521 1.00 69.56 73 ARG A O 1
ATOM 543 N N . THR A 1 74 ? 12.855 19.166 21.591 1.00 66.44 74 THR A N 1
ATOM 544 C CA . THR A 1 74 ? 13.901 18.546 20.760 1.00 66.44 74 THR A CA 1
ATOM 545 C C . THR A 1 74 ? 15.221 19.326 20.822 1.00 66.44 74 THR A C 1
ATOM 547 O O . THR A 1 74 ? 16.290 18.722 20.782 1.00 66.44 74 THR A O 1
ATOM 550 N N . GLY A 1 75 ? 15.175 20.655 20.992 1.00 64.44 75 GLY A N 1
ATOM 551 C CA . GLY A 1 75 ? 16.373 21.502 21.103 1.00 64.44 75 GLY A CA 1
ATOM 552 C C . GLY A 1 75 ? 17.218 21.268 22.363 1.00 64.44 75 GLY A C 1
ATOM 553 O O . GLY A 1 75 ? 18.393 21.622 22.380 1.00 64.44 75 GLY A O 1
ATOM 554 N N . SER A 1 76 ? 16.651 20.644 23.400 1.00 60.44 76 SER A N 1
ATOM 555 C CA . SER A 1 76 ? 17.338 20.326 24.660 1.00 60.44 76 SER A CA 1
ATOM 556 C C . SER A 1 76 ? 17.898 18.900 24.733 1.00 60.44 76 SER A C 1
ATOM 558 O O . SER A 1 76 ? 18.456 18.521 25.763 1.00 60.44 76 SER A O 1
ATOM 560 N N . LEU A 1 77 ? 17.829 18.115 23.649 1.00 63.22 77 LEU A N 1
ATOM 561 C CA . LEU A 1 77 ? 18.509 16.818 23.544 1.00 63.22 77 LEU A CA 1
ATOM 562 C C . LEU A 1 77 ? 20.011 17.025 23.297 1.00 63.22 77 LEU A C 1
ATOM 564 O O . LEU A 1 77 ? 20.553 16.746 22.229 1.00 63.22 77 LEU A O 1
ATOM 568 N N . SER A 1 78 ? 20.687 17.543 24.318 1.00 60.62 78 SER A N 1
ATOM 569 C CA . SER A 1 78 ? 22.139 17.584 24.426 1.00 60.62 78 SER A CA 1
ATOM 570 C C . SER A 1 78 ? 22.664 16.147 24.450 1.00 60.62 78 SER A C 1
ATOM 572 O O . SER A 1 78 ? 22.647 15.478 25.482 1.00 60.62 78 SER A O 1
ATOM 574 N N . THR A 1 79 ? 23.117 15.649 23.300 1.00 60.47 79 THR A N 1
ATOM 575 C CA . THR A 1 79 ? 23.763 14.339 23.160 1.00 60.47 79 THR A CA 1
ATOM 576 C C . THR A 1 79 ? 25.146 14.363 23.818 1.00 60.47 79 THR A C 1
ATOM 578 O O . THR A 1 79 ? 26.172 14.444 23.142 1.00 60.47 79 THR A O 1
ATOM 581 N N . GLN A 1 80 ? 25.175 14.311 25.146 1.00 59.03 80 GLN A N 1
ATOM 582 C CA . GLN A 1 80 ? 26.375 14.143 25.963 1.00 59.03 80 GLN A CA 1
ATOM 583 C C . GLN A 1 80 ? 26.490 12.698 26.445 1.00 59.03 80 GLN A C 1
ATOM 585 O O . GLN A 1 80 ? 26.590 12.431 27.631 1.00 59.03 80 GLN A O 1
ATOM 590 N N . GLU A 1 81 ? 26.467 11.728 25.536 1.00 64.44 81 GLU A N 1
ATOM 591 C CA . GLU A 1 81 ? 26.840 10.367 25.923 1.00 64.44 81 GLU A CA 1
ATOM 592 C C . GLU A 1 81 ? 27.439 9.624 24.735 1.00 64.44 81 GLU A C 1
ATOM 594 O O . GLU A 1 81 ? 26.830 8.774 24.085 1.00 64.44 81 GLU A O 1
ATOM 599 N N . LYS A 1 82 ? 28.690 9.967 24.425 1.00 69.75 82 LYS A N 1
ATOM 600 C CA . LYS A 1 82 ? 29.531 9.088 23.620 1.00 69.75 82 LYS A CA 1
ATOM 601 C C . LYS A 1 82 ? 29.974 7.936 24.507 1.00 69.75 82 LYS A C 1
ATOM 603 O O . LYS A 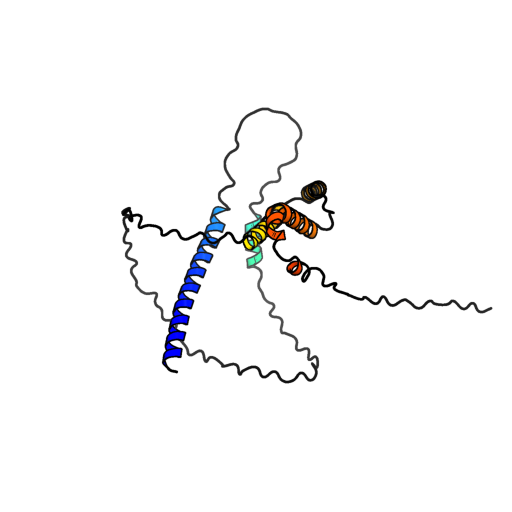1 82 ? 31.002 8.020 25.174 1.00 69.75 82 LYS A O 1
ATOM 608 N N . ARG A 1 83 ? 29.190 6.859 24.511 1.00 68.88 83 ARG A N 1
ATOM 609 C CA . ARG A 1 83 ? 29.618 5.598 25.113 1.00 68.88 83 ARG A CA 1
ATOM 610 C C . ARG A 1 83 ? 30.894 5.132 24.424 1.00 68.88 83 ARG A C 1
ATOM 612 O O . ARG A 1 83 ? 30.948 4.998 23.200 1.00 68.88 83 ARG A O 1
ATOM 619 N N . LYS A 1 84 ? 31.926 4.891 25.227 1.00 69.25 84 LYS A N 1
ATOM 620 C CA . LYS A 1 84 ? 33.091 4.115 24.814 1.00 69.25 84 LYS A CA 1
ATOM 621 C C . LYS A 1 84 ? 32.582 2.702 24.529 1.00 69.25 84 LYS A C 1
ATOM 623 O O . LYS A 1 84 ? 31.939 2.106 25.388 1.00 69.25 84 LYS A O 1
ATOM 628 N N . ARG A 1 85 ? 32.804 2.194 23.314 1.00 64.50 85 ARG A N 1
ATOM 629 C CA . ARG A 1 85 ? 32.636 0.763 23.038 1.00 64.50 85 ARG A CA 1
ATOM 630 C C . ARG A 1 85 ? 33.583 0.028 23.981 1.00 64.50 85 ARG A C 1
ATOM 632 O O . ARG A 1 85 ? 34.790 0.226 23.882 1.00 64.50 85 ARG A O 1
ATOM 639 N N . GLY A 1 86 ? 33.002 -0.708 24.923 1.00 61.22 86 GLY A N 1
ATOM 640 C CA . GLY A 1 86 ? 33.724 -1.637 25.771 1.00 61.22 86 GLY A CA 1
ATOM 641 C C . GLY A 1 86 ? 34.320 -2.731 24.902 1.00 61.22 86 GLY A C 1
ATOM 642 O O . GLY A 1 86 ? 33.631 -3.313 24.063 1.00 61.22 86 GLY A O 1
ATOM 643 N N . ASP A 1 87 ? 35.610 -2.925 25.097 1.00 56.06 87 ASP A N 1
ATOM 644 C CA . ASP A 1 87 ? 36.387 -4.053 24.631 1.00 56.06 87 ASP A CA 1
ATOM 645 C C . ASP A 1 87 ? 35.931 -5.275 25.439 1.00 56.06 87 ASP A C 1
ATOM 647 O O . ASP A 1 87 ? 36.220 -5.395 26.627 1.00 56.06 87 ASP A O 1
ATOM 651 N N . VAL A 1 88 ? 35.080 -6.106 24.841 1.00 59.62 88 VAL A N 1
ATOM 652 C CA . VAL A 1 88 ? 34.757 -7.435 25.364 1.00 59.62 88 VAL A CA 1
ATOM 653 C C . VAL A 1 88 ? 35.361 -8.397 24.363 1.00 59.62 88 VAL A C 1
ATOM 655 O O . VAL A 1 88 ? 34.739 -8.741 23.356 1.00 59.62 88 VAL A O 1
ATOM 658 N N . GLU A 1 89 ? 36.612 -8.764 24.627 1.00 54.91 89 GLU A N 1
ATOM 659 C CA . GLU A 1 89 ? 37.319 -9.826 23.928 1.00 54.91 89 GLU A CA 1
ATOM 660 C C . GLU A 1 89 ? 36.549 -11.133 24.129 1.00 54.91 89 GLU A C 1
ATOM 662 O O . GLU A 1 89 ? 36.670 -11.836 25.129 1.00 54.91 89 GLU A O 1
ATOM 667 N N . THR A 1 90 ? 35.688 -11.437 23.165 1.00 63.00 90 THR A N 1
ATOM 668 C CA . THR A 1 90 ? 35.185 -12.789 22.960 1.00 63.00 90 THR A CA 1
ATOM 669 C C . THR A 1 90 ? 36.175 -13.452 22.007 1.00 63.00 90 THR A C 1
ATOM 671 O O . THR A 1 90 ? 36.396 -12.900 20.926 1.00 63.00 90 THR A O 1
ATOM 674 N N . PRO A 1 91 ? 36.796 -14.593 22.357 1.00 60.94 91 PRO A N 1
ATOM 675 C CA . PRO A 1 91 ? 37.673 -15.305 21.438 1.00 60.94 91 PRO A CA 1
ATOM 676 C C . PRO A 1 91 ? 36.824 -15.878 20.295 1.00 60.94 91 PRO A C 1
ATOM 678 O O . PRO A 1 91 ? 36.231 -16.949 20.398 1.00 60.94 91 PRO A O 1
ATOM 681 N N . VAL A 1 92 ? 36.709 -15.110 19.212 1.00 56.56 92 VAL A N 1
ATOM 682 C CA . VAL A 1 92 ? 36.105 -15.545 17.952 1.00 56.56 92 VAL A CA 1
ATOM 683 C C . VAL A 1 92 ? 37.120 -16.453 17.269 1.00 56.56 92 VAL A C 1
ATOM 685 O O . VAL A 1 92 ? 38.168 -15.996 16.819 1.00 56.56 92 VAL A O 1
ATOM 688 N N . GLY A 1 93 ? 36.812 -17.749 17.265 1.00 62.34 93 GLY A N 1
ATOM 689 C CA . GLY A 1 93 ? 37.653 -18.802 16.712 1.00 62.34 93 GLY A CA 1
ATOM 690 C C . GLY A 1 93 ? 37.969 -18.641 15.223 1.00 62.34 93 GLY A C 1
ATOM 691 O O . GLY A 1 93 ? 37.211 -18.017 14.475 1.00 62.34 93 GLY A O 1
ATOM 692 N N . ASP A 1 94 ? 39.108 -19.238 14.862 1.00 67.62 94 ASP A N 1
ATOM 693 C CA . ASP A 1 94 ? 39.764 -19.459 13.563 1.00 67.62 94 ASP A CA 1
ATOM 694 C C . ASP A 1 94 ? 38.906 -19.279 12.299 1.00 67.62 94 ASP A C 1
ATOM 696 O O . ASP A 1 94 ? 38.679 -20.201 11.513 1.00 67.62 94 ASP A O 1
ATOM 700 N N . SER A 1 95 ? 38.460 -18.051 12.055 1.00 73.25 95 SER A N 1
ATOM 701 C CA . SER A 1 95 ? 37.894 -17.660 10.771 1.00 73.25 95 SER A CA 1
ATOM 702 C C . SER A 1 95 ? 39.038 -17.254 9.841 1.00 73.25 95 SER A C 1
ATOM 704 O O . SER A 1 95 ? 39.863 -16.420 10.228 1.00 73.25 95 SER A O 1
ATOM 706 N N . PRO A 1 96 ? 39.119 -17.815 8.620 1.00 75.75 96 PRO A N 1
ATOM 707 C CA . PRO A 1 96 ? 40.206 -17.523 7.698 1.00 75.75 96 PRO A CA 1
ATOM 708 C C . PRO A 1 96 ? 40.278 -16.014 7.408 1.00 75.75 96 PRO A C 1
ATOM 710 O O . PRO A 1 96 ? 39.236 -15.374 7.228 1.00 75.75 96 PRO A O 1
ATOM 713 N N . PRO A 1 97 ? 41.488 -15.427 7.362 1.00 65.12 97 PRO A N 1
ATOM 714 C CA . PRO A 1 97 ? 41.667 -13.990 7.215 1.00 65.12 97 PRO A CA 1
ATOM 715 C C . PRO A 1 97 ? 41.053 -13.509 5.900 1.00 65.12 97 PRO A C 1
ATOM 717 O O . PRO A 1 97 ? 41.538 -13.810 4.808 1.00 65.12 97 PRO A O 1
ATOM 720 N N . ILE A 1 98 ? 39.973 -12.733 6.004 1.00 68.31 98 ILE A N 1
ATOM 721 C CA . ILE A 1 98 ? 39.397 -12.029 4.861 1.00 68.31 98 ILE A CA 1
ATOM 722 C C . ILE A 1 98 ? 40.412 -10.974 4.418 1.00 68.31 98 ILE A C 1
ATOM 724 O O . ILE A 1 98 ? 40.656 -9.984 5.109 1.00 68.31 98 ILE A O 1
ATOM 728 N N . ILE A 1 99 ? 40.991 -11.187 3.235 1.00 64.62 99 ILE A N 1
ATOM 729 C CA . ILE A 1 99 ? 41.817 -10.216 2.516 1.00 64.62 99 ILE A CA 1
ATOM 730 C C . ILE A 1 99 ? 40.900 -9.061 2.097 1.00 64.62 99 ILE A C 1
ATOM 732 O O . ILE A 1 99 ? 40.318 -9.053 1.014 1.00 64.62 99 ILE A O 1
ATOM 736 N N . THR A 1 100 ? 40.719 -8.080 2.979 1.00 66.88 100 THR A N 1
ATOM 737 C CA . THR A 1 100 ? 40.079 -6.821 2.601 1.00 66.88 100 THR A CA 1
ATOM 738 C C . THR A 1 100 ? 41.078 -5.983 1.801 1.00 66.88 100 THR A C 1
ATOM 740 O O . THR A 1 100 ? 42.206 -5.799 2.269 1.00 66.88 100 THR A O 1
ATOM 743 N N . PRO A 1 101 ? 40.710 -5.451 0.622 1.00 66.19 101 PRO A N 1
ATOM 744 C CA . PRO A 1 101 ? 41.603 -4.619 -0.175 1.00 66.19 101 PRO A CA 1
ATOM 745 C C . PRO A 1 101 ? 42.081 -3.405 0.630 1.00 66.19 101 PRO A C 1
ATOM 747 O O . PRO A 1 101 ? 41.299 -2.741 1.315 1.00 66.19 101 PRO A O 1
ATOM 750 N N . ALA A 1 102 ? 43.388 -3.143 0.544 1.00 63.31 102 ALA A N 1
ATOM 751 C CA . ALA A 1 102 ? 44.085 -2.109 1.292 1.00 63.31 102 ALA A CA 1
ATOM 752 C C . ALA A 1 102 ? 43.378 -0.752 1.169 1.00 63.31 102 ALA A C 1
ATOM 754 O O . ALA A 1 102 ? 43.197 -0.196 0.084 1.00 63.31 102 ALA A O 1
ATOM 755 N N . LYS A 1 103 ? 42.974 -0.224 2.323 1.00 60.75 103 LYS A N 1
ATOM 756 C CA . LYS A 1 103 ? 42.296 1.059 2.480 1.00 60.75 103 LYS A CA 1
ATOM 757 C C . LYS A 1 103 ? 43.246 2.171 2.028 1.00 60.75 103 LYS A C 1
ATOM 759 O O . LYS A 1 103 ? 44.147 2.556 2.769 1.00 60.75 103 LYS A O 1
ATOM 764 N N . LEU A 1 104 ? 43.061 2.676 0.809 1.00 62.47 104 LEU A N 1
ATOM 765 C CA . LEU A 1 104 ? 43.792 3.845 0.327 1.00 62.47 104 LEU A CA 1
ATOM 766 C C . LEU A 1 104 ? 43.430 5.040 1.214 1.00 62.47 104 LEU A C 1
ATOM 768 O O . LEU A 1 104 ? 42.310 5.555 1.177 1.00 62.47 104 LEU A O 1
ATOM 772 N N . SER A 1 105 ? 44.386 5.469 2.035 1.00 47.56 105 SER A N 1
ATOM 773 C CA . SER A 1 105 ? 44.335 6.741 2.738 1.00 47.56 105 SER A CA 1
ATOM 774 C C . SER A 1 105 ? 44.376 7.847 1.690 1.00 47.56 105 SER A C 1
ATOM 776 O O . SER A 1 105 ? 45.416 8.199 1.136 1.00 47.56 105 SER A O 1
ATOM 778 N N . ASN A 1 106 ? 43.200 8.374 1.365 1.00 55.97 106 ASN A N 1
ATOM 779 C CA . ASN A 1 106 ? 43.099 9.566 0.549 1.00 55.97 106 ASN A CA 1
ATOM 780 C C . ASN A 1 106 ? 43.748 10.692 1.367 1.00 55.97 106 ASN A C 1
ATOM 782 O O . ASN A 1 106 ? 43.228 11.083 2.411 1.00 55.97 106 ASN A O 1
ATOM 786 N N . LYS A 1 107 ? 44.944 11.133 0.970 1.00 56.78 107 LYS A N 1
ATOM 787 C CA . LYS A 1 107 ? 45.627 12.275 1.576 1.00 56.78 107 LYS A CA 1
ATOM 788 C C . LYS A 1 107 ? 44.844 13.510 1.154 1.00 56.78 107 LYS A C 1
ATOM 790 O O . LYS A 1 107 ? 44.948 13.947 0.012 1.00 56.78 107 LYS A O 1
ATOM 795 N N . TRP A 1 108 ? 44.023 14.035 2.058 1.00 47.12 108 TRP A N 1
ATOM 796 C CA . TRP A 1 108 ? 43.348 15.314 1.875 1.00 47.12 108 TRP A CA 1
ATOM 797 C C . TRP A 1 108 ? 44.424 16.399 1.853 1.00 47.12 108 TRP A C 1
ATOM 799 O O . TRP A 1 108 ? 44.818 16.937 2.884 1.00 47.12 108 TRP A O 1
ATOM 809 N N . ALA A 1 109 ? 44.950 16.675 0.662 1.00 46.19 109 ALA A N 1
ATOM 810 C CA . ALA A 1 109 ? 45.683 17.896 0.416 1.00 46.19 109 ALA A CA 1
ATOM 811 C C . ALA A 1 109 ? 44.733 19.067 0.683 1.00 46.19 109 ALA A C 1
ATOM 813 O O . ALA A 1 109 ? 43.564 19.047 0.298 1.00 46.19 109 ALA A O 1
ATOM 814 N N . VAL A 1 110 ? 45.259 20.058 1.390 1.00 54.41 110 VAL A N 1
ATOM 815 C CA . VAL A 1 110 ? 44.621 21.305 1.801 1.00 54.41 110 VAL A CA 1
ATOM 816 C C . VAL A 1 110 ? 44.116 22.061 0.566 1.00 54.41 110 VAL A C 1
ATOM 818 O O . VAL A 1 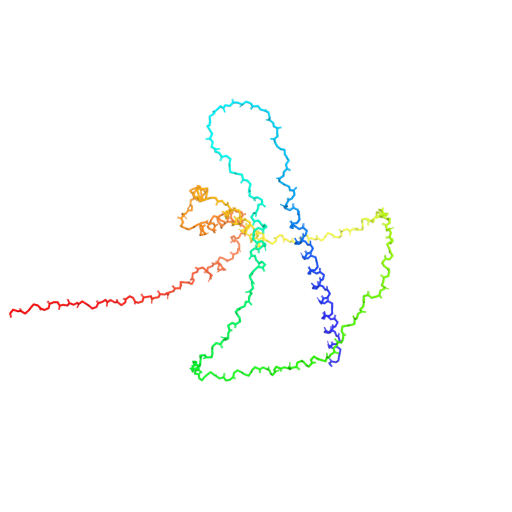110 ? 44.795 22.924 0.018 1.00 54.41 110 VAL A O 1
ATOM 821 N N . ILE A 1 111 ? 42.913 21.730 0.101 1.00 56.69 111 ILE A N 1
ATOM 822 C CA . ILE A 1 111 ? 42.208 22.511 -0.911 1.00 56.69 111 ILE A CA 1
ATOM 823 C C . ILE A 1 111 ? 41.494 23.621 -0.150 1.00 56.69 111 ILE A C 1
ATOM 825 O O . ILE A 1 111 ? 40.473 23.403 0.504 1.00 56.69 111 ILE A O 1
ATOM 829 N N . ARG A 1 112 ? 42.074 24.823 -0.196 1.00 62.88 112 ARG A N 1
ATOM 830 C CA . ARG A 1 112 ? 41.407 26.032 0.291 1.00 62.88 112 ARG A CA 1
ATOM 831 C C . ARG A 1 112 ? 40.063 26.159 -0.441 1.00 62.88 112 ARG A C 1
ATOM 833 O O . ARG A 1 112 ? 40.056 26.062 -1.670 1.00 62.88 112 ARG A O 1
ATOM 840 N N . PRO A 1 113 ? 38.940 26.387 0.260 1.00 60.62 113 PRO A N 1
ATOM 841 C CA . PRO A 1 113 ? 37.671 26.652 -0.398 1.00 60.62 113 PRO A CA 1
ATOM 842 C C . PRO A 1 113 ? 37.823 27.913 -1.251 1.00 60.62 113 PRO A C 1
ATOM 844 O O . PRO A 1 113 ? 38.032 29.012 -0.733 1.00 60.62 113 PRO A O 1
ATOM 847 N N . ILE A 1 114 ? 37.770 27.738 -2.572 1.00 57.00 114 ILE A N 1
ATOM 848 C CA . ILE A 1 114 ? 37.754 28.845 -3.522 1.00 57.00 114 ILE A CA 1
ATOM 849 C C . ILE A 1 114 ? 36.452 29.609 -3.273 1.00 57.00 114 ILE A C 1
ATOM 851 O O . ILE A 1 114 ? 35.354 29.118 -3.535 1.00 57.00 114 ILE A O 1
ATOM 855 N N . ARG A 1 115 ? 36.588 30.814 -2.717 1.00 58.25 115 ARG A N 1
ATOM 856 C CA . ARG A 1 115 ? 35.500 31.772 -2.516 1.00 58.25 115 ARG A CA 1
ATOM 857 C C . ARG A 1 115 ? 35.040 32.292 -3.884 1.00 58.25 115 ARG A C 1
ATOM 859 O O . ARG A 1 115 ? 35.507 33.325 -4.338 1.00 58.25 115 ARG A O 1
ATOM 866 N N . LEU A 1 116 ? 34.134 31.572 -4.547 1.00 61.84 116 LEU A N 1
ATOM 867 C CA . LEU A 1 116 ? 33.507 31.991 -5.814 1.00 61.84 116 LEU A CA 1
ATOM 868 C C . LEU A 1 116 ? 32.245 32.858 -5.612 1.00 61.84 116 LEU A C 1
ATOM 870 O O . LEU A 1 116 ? 31.364 32.860 -6.466 1.00 61.84 116 LEU A O 1
ATOM 874 N N . PHE A 1 117 ? 32.121 33.576 -4.492 1.00 52.09 117 PHE A N 1
ATOM 875 C CA . PHE A 1 117 ? 30.912 34.356 -4.174 1.00 52.09 117 PHE A CA 1
ATOM 876 C C . PHE A 1 117 ? 31.062 35.872 -4.293 1.00 52.09 117 PHE A C 1
ATOM 878 O O . PHE A 1 117 ? 30.159 36.594 -3.883 1.00 52.09 117 PHE A O 1
ATOM 885 N N . ASP A 1 118 ? 32.128 36.369 -4.914 1.00 49.06 118 ASP A N 1
ATOM 886 C CA . ASP A 1 118 ? 32.249 37.799 -5.172 1.00 49.06 118 ASP A CA 1
ATOM 887 C C . ASP A 1 118 ? 31.946 38.123 -6.639 1.00 49.06 118 ASP A C 1
ATOM 889 O O . ASP A 1 118 ? 32.751 37.904 -7.539 1.00 49.06 118 ASP A O 1
ATOM 893 N N . ARG A 1 119 ? 30.770 38.734 -6.830 1.00 51.62 119 ARG A N 1
ATOM 894 C CA . ARG A 1 119 ? 30.408 39.619 -7.953 1.00 51.62 119 ARG A CA 1
ATOM 895 C C . ARG A 1 119 ? 29.995 38.983 -9.282 1.00 51.62 119 ARG A C 1
ATOM 897 O O . ARG A 1 119 ? 30.487 39.372 -10.338 1.00 51.62 119 ARG A O 1
ATOM 904 N N . LEU A 1 120 ? 28.938 38.174 -9.268 1.00 52.56 120 LEU A N 1
ATOM 905 C CA . LEU A 1 120 ? 28.012 38.187 -10.407 1.00 52.56 120 LEU A CA 1
ATOM 906 C C . LEU A 1 120 ? 26.851 39.140 -10.084 1.00 52.56 120 LEU A C 1
ATOM 908 O O . LEU A 1 120 ? 25.977 38.771 -9.296 1.00 52.56 120 LEU A O 1
ATOM 912 N N . PRO A 1 121 ? 26.822 40.372 -10.634 1.00 52.44 121 PRO A N 1
ATOM 913 C CA . PRO A 1 121 ? 25.633 41.202 -10.555 1.00 52.44 121 PRO A CA 1
ATOM 914 C C . PRO A 1 121 ? 24.513 40.463 -11.285 1.00 52.44 121 PRO A C 1
ATOM 916 O O . PRO A 1 121 ? 24.539 40.274 -12.500 1.00 52.44 121 PRO A O 1
ATOM 919 N N . CYS A 1 122 ? 23.536 39.995 -10.514 1.00 50.56 122 CYS A N 1
ATOM 920 C CA . CYS A 1 122 ? 22.327 39.392 -11.038 1.00 50.56 122 CYS A CA 1
ATOM 921 C C . CYS A 1 122 ? 21.482 40.521 -11.643 1.00 50.56 122 CYS A C 1
ATOM 923 O O . CYS A 1 122 ? 20.609 41.099 -10.992 1.00 50.56 122 CYS A O 1
ATOM 925 N N . THR A 1 123 ? 21.812 40.903 -12.878 1.00 47.34 123 THR A N 1
ATOM 926 C CA . THR A 1 123 ? 21.072 41.890 -13.658 1.00 47.34 123 THR A CA 1
ATOM 927 C C . THR A 1 123 ? 19.671 41.347 -13.884 1.00 47.34 123 THR A C 1
ATOM 929 O O . THR A 1 123 ? 19.436 40.469 -14.715 1.00 47.34 123 THR A O 1
ATOM 932 N N . ARG A 1 124 ? 18.736 41.868 -13.089 1.00 53.22 124 ARG A N 1
ATOM 933 C CA . ARG A 1 124 ? 17.302 41.585 -13.095 1.00 53.22 124 ARG A CA 1
ATOM 934 C C . ARG A 1 124 ? 16.691 42.051 -14.417 1.00 53.22 124 ARG A C 1
ATOM 936 O O . ARG A 1 124 ? 16.024 43.078 -14.486 1.00 53.22 124 ARG A O 1
ATOM 943 N N . THR A 1 125 ? 16.911 41.292 -15.482 1.00 43.25 125 THR A N 1
ATOM 944 C CA . THR A 1 125 ? 16.183 41.455 -16.736 1.00 43.25 125 THR A CA 1
ATOM 945 C C . THR A 1 125 ? 14.771 40.927 -16.516 1.00 43.25 125 THR A C 1
ATOM 947 O O . THR A 1 125 ? 14.534 39.731 -16.354 1.00 43.25 125 THR A O 1
ATOM 950 N N . ARG A 1 126 ? 13.803 41.848 -16.456 1.00 53.88 126 ARG A N 1
ATOM 951 C CA . ARG A 1 126 ? 12.383 41.515 -16.568 1.00 53.88 126 ARG A CA 1
ATOM 952 C C . ARG A 1 126 ? 12.162 40.957 -17.970 1.00 53.88 126 ARG A C 1
ATOM 954 O O . ARG A 1 126 ? 11.971 41.707 -18.922 1.00 53.88 126 ARG A O 1
ATOM 961 N N . ILE A 1 127 ? 12.230 39.637 -18.098 1.00 48.03 127 ILE A N 1
ATOM 962 C CA . ILE A 1 127 ? 11.822 38.941 -19.313 1.00 48.03 127 ILE A CA 1
ATOM 963 C C . ILE A 1 127 ? 10.307 39.116 -19.413 1.00 48.03 127 ILE A C 1
ATOM 965 O O . ILE A 1 127 ? 9.534 38.426 -18.750 1.00 48.03 127 ILE A O 1
ATOM 969 N N . CYS A 1 128 ? 9.881 40.090 -20.217 1.00 52.00 128 CYS A N 1
ATOM 970 C CA . CYS A 1 128 ? 8.506 40.186 -20.674 1.00 52.00 128 CYS A CA 1
ATOM 971 C C . CYS A 1 128 ? 8.158 38.875 -21.380 1.00 52.00 128 CYS A C 1
ATOM 973 O O . CYS A 1 128 ? 8.698 38.561 -22.443 1.00 52.00 128 CYS A O 1
ATOM 975 N N . VAL A 1 129 ? 7.257 38.108 -20.768 1.00 53.19 129 VAL A N 1
ATOM 976 C CA . VAL A 1 129 ? 6.679 36.882 -21.316 1.00 53.19 129 VAL A CA 1
ATOM 977 C C . VAL A 1 129 ? 5.853 37.260 -22.545 1.00 53.19 129 VAL A C 1
ATOM 979 O O . VAL A 1 129 ? 4.641 37.456 -22.481 1.00 53.19 129 VAL A O 1
ATOM 982 N N . ARG A 1 130 ? 6.510 37.393 -23.699 1.00 49.06 130 ARG A N 1
ATOM 983 C CA . ARG A 1 130 ? 5.819 37.348 -24.983 1.00 49.06 130 ARG A CA 1
ATOM 984 C C . ARG A 1 130 ? 5.391 35.903 -25.187 1.00 49.06 130 ARG A C 1
ATOM 986 O O . ARG A 1 130 ? 6.227 35.027 -25.396 1.00 49.06 130 ARG A O 1
ATOM 993 N N . LYS A 1 131 ? 4.078 35.673 -25.111 1.00 54.31 131 LYS A N 1
ATOM 994 C CA . LYS A 1 131 ? 3.396 34.451 -25.548 1.00 54.31 131 LYS A CA 1
ATOM 995 C C . LYS A 1 131 ? 3.660 34.253 -27.047 1.00 54.31 131 LYS A C 1
ATOM 997 O O . LYS A 1 131 ? 2.828 34.583 -27.884 1.00 54.31 131 LYS A O 1
ATOM 1002 N N . ARG A 1 132 ? 4.851 33.775 -27.408 1.00 48.25 132 ARG A N 1
ATOM 1003 C CA . ARG A 1 132 ? 5.127 33.267 -28.751 1.00 48.25 132 ARG A CA 1
ATOM 1004 C C . ARG A 1 132 ? 4.465 31.901 -28.808 1.00 48.25 132 ARG A C 1
ATOM 1006 O O . ARG A 1 132 ? 4.935 30.968 -28.163 1.00 48.25 132 ARG A O 1
ATOM 1013 N N . GLY A 1 133 ? 3.342 31.831 -29.519 1.00 55.56 133 GLY A N 1
ATOM 1014 C CA . GLY A 1 133 ? 2.714 30.577 -29.905 1.00 55.56 133 GLY A CA 1
ATOM 1015 C C . GLY A 1 133 ? 3.754 29.721 -30.611 1.00 55.56 133 GLY A C 1
ATOM 1016 O O . GLY A 1 133 ? 4.119 29.983 -31.755 1.00 55.56 133 GLY A O 1
ATOM 1017 N N . VAL A 1 134 ? 4.297 28.745 -29.888 1.00 53.34 134 VAL A N 1
ATOM 1018 C CA . VAL A 1 134 ? 5.122 27.704 -30.480 1.00 53.34 134 VAL A CA 1
ATOM 1019 C C . VAL A 1 134 ? 4.159 26.856 -31.288 1.00 53.34 134 VAL A C 1
ATOM 1021 O O . VAL A 1 134 ? 3.282 26.199 -30.731 1.00 53.34 134 VAL A O 1
ATOM 1024 N N . ALA A 1 135 ? 4.292 26.959 -32.608 1.00 55.12 135 ALA A N 1
ATOM 1025 C CA . ALA A 1 135 ? 3.593 26.132 -33.569 1.00 55.12 135 ALA A CA 1
ATOM 1026 C C . ALA A 1 135 ? 3.647 24.669 -33.114 1.00 55.12 135 ALA A C 1
ATOM 1028 O O . ALA A 1 135 ? 4.729 24.136 -32.850 1.00 55.12 135 ALA A O 1
ATOM 1029 N N . ALA A 1 136 ? 2.465 24.063 -33.008 1.00 54.38 136 ALA A N 1
ATOM 1030 C CA . ALA A 1 136 ? 2.247 22.661 -32.704 1.00 54.38 136 ALA A CA 1
ATOM 1031 C C . ALA A 1 136 ? 2.887 21.794 -33.798 1.00 54.38 136 ALA A C 1
ATOM 1033 O O . ALA A 1 136 ? 2.236 21.360 -34.743 1.00 54.38 136 ALA A O 1
ATOM 1034 N N . LYS A 1 137 ? 4.202 21.586 -33.710 1.00 54.31 137 LYS A N 1
ATOM 1035 C CA . LYS A 1 137 ? 4.902 20.614 -34.542 1.00 54.31 137 LYS A CA 1
ATOM 1036 C C . LYS A 1 137 ? 4.446 19.236 -34.084 1.00 54.31 137 LYS A C 1
ATOM 1038 O O . LYS A 1 137 ? 4.632 18.887 -32.921 1.00 54.31 137 LYS A O 1
ATOM 1043 N N . ALA A 1 138 ? 3.793 18.542 -35.013 1.00 55.81 138 ALA A N 1
ATOM 1044 C CA . ALA A 1 138 ? 3.299 17.175 -34.957 1.00 55.81 138 ALA A CA 1
ATOM 1045 C C . ALA A 1 138 ? 3.903 16.353 -33.810 1.00 55.81 138 ALA A C 1
ATOM 1047 O O . ALA A 1 138 ? 5.044 15.895 -33.880 1.00 55.81 138 ALA A O 1
ATOM 1048 N N . LEU A 1 139 ? 3.103 16.168 -32.757 1.00 56.78 139 LEU A N 1
ATOM 1049 C CA . LEU A 1 139 ? 3.324 15.138 -31.755 1.00 56.78 139 LEU A CA 1
ATOM 1050 C C . LEU A 1 139 ? 3.213 13.799 -32.483 1.00 56.78 139 LEU A C 1
ATOM 1052 O O . LEU A 1 139 ? 2.122 13.256 -32.646 1.00 56.78 139 LEU A O 1
ATOM 1056 N N . THR A 1 140 ? 4.343 13.282 -32.960 1.00 57.56 140 THR A N 1
ATOM 1057 C CA . THR A 1 140 ? 4.481 11.867 -33.296 1.00 57.56 140 THR A CA 1
ATOM 1058 C C . THR A 1 140 ? 3.918 11.086 -32.122 1.00 57.56 140 THR A C 1
ATOM 1060 O O . THR A 1 140 ? 4.372 11.286 -30.994 1.00 57.56 140 THR A O 1
ATOM 1063 N N . ALA A 1 141 ? 2.880 10.291 -32.377 1.00 58.88 141 ALA A N 1
ATOM 1064 C CA . ALA A 1 141 ? 2.114 9.573 -31.373 1.00 58.88 141 ALA A CA 1
ATOM 1065 C C . ALA A 1 141 ? 3.041 8.671 -30.547 1.00 58.88 141 ALA A C 1
ATOM 1067 O O . ALA A 1 141 ? 3.297 7.521 -30.896 1.00 58.88 141 ALA A O 1
ATOM 1068 N N . VAL A 1 142 ? 3.573 9.206 -29.447 1.00 69.75 142 VAL A N 1
ATOM 1069 C CA . VAL A 1 142 ? 4.277 8.416 -28.446 1.00 69.75 142 VAL A CA 1
ATOM 1070 C C . VAL A 1 142 ? 3.210 7.525 -27.835 1.00 69.75 142 VAL A C 1
ATOM 1072 O O . VAL A 1 142 ? 2.373 7.982 -27.054 1.00 69.75 142 VAL A O 1
ATOM 1075 N N . LYS A 1 143 ? 3.193 6.264 -28.273 1.00 72.19 143 LYS A N 1
ATOM 1076 C CA . LYS A 1 143 ? 2.336 5.213 -27.733 1.00 72.19 143 LYS A CA 1
ATOM 1077 C C . LYS A 1 143 ? 2.542 5.232 -26.221 1.00 72.19 143 LYS A C 1
ATOM 1079 O O . LYS A 1 143 ? 3.662 5.017 -25.757 1.00 72.19 143 LYS A O 1
ATOM 1084 N N . ARG A 1 144 ? 1.500 5.599 -25.466 1.00 65.62 144 ARG A N 1
ATOM 1085 C CA . ARG A 1 144 ? 1.585 5.629 -24.002 1.00 65.62 144 ARG A CA 1
ATOM 1086 C C . ARG A 1 144 ? 2.091 4.255 -23.553 1.00 65.62 144 ARG A C 1
ATOM 1088 O O . ARG A 1 144 ? 1.547 3.259 -24.041 1.00 65.62 144 ARG A O 1
ATOM 1095 N N . PRO A 1 145 ? 3.128 4.189 -22.698 1.00 72.38 145 PRO A N 1
ATOM 1096 C CA . PRO A 1 145 ? 3.538 2.931 -22.094 1.00 72.38 145 PRO A CA 1
ATOM 1097 C C . PRO A 1 145 ? 2.293 2.262 -21.525 1.00 72.38 145 PRO A C 1
ATOM 1099 O O . PRO A 1 145 ? 1.475 2.944 -20.899 1.00 72.38 145 PRO A O 1
ATOM 1102 N N . ALA A 1 146 ? 2.111 0.975 -21.819 1.00 74.06 146 ALA A N 1
ATOM 1103 C CA . ALA A 1 146 ? 0.996 0.230 -21.259 1.00 74.06 146 ALA A CA 1
ATOM 1104 C C . ALA A 1 146 ? 1.018 0.417 -19.730 1.00 74.06 146 ALA A C 1
ATOM 1106 O O . ALA A 1 146 ? 2.107 0.364 -19.148 1.00 74.06 146 ALA A O 1
ATOM 1107 N N . PRO A 1 147 ? -0.130 0.719 -19.100 1.00 77.38 147 PRO A N 1
ATOM 1108 C CA . PRO A 1 147 ? -0.188 0.886 -17.656 1.00 77.38 147 PRO A CA 1
ATOM 1109 C C . PRO A 1 147 ? 0.366 -0.374 -16.993 1.00 77.38 147 PRO A C 1
ATOM 1111 O O . PRO A 1 147 ? -0.068 -1.489 -17.282 1.00 77.38 147 PRO A O 1
ATOM 1114 N N . ASP A 1 148 ? 1.382 -0.195 -16.152 1.00 90.50 148 ASP A N 1
ATOM 1115 C CA . ASP A 1 148 ? 1.986 -1.297 -15.418 1.00 90.50 148 ASP A CA 1
ATOM 1116 C C . ASP A 1 148 ? 1.047 -1.683 -14.271 1.00 90.50 148 ASP A C 1
ATOM 1118 O O . ASP A 1 148 ? 1.060 -1.085 -13.192 1.00 90.50 148 ASP A O 1
ATOM 1122 N N . VAL A 1 149 ? 0.204 -2.683 -14.532 1.00 90.44 149 VAL A N 1
ATOM 1123 C CA . VAL A 1 149 ? -0.799 -3.214 -13.597 1.00 90.44 149 VAL A CA 1
ATOM 1124 C C . VAL A 1 149 ? -0.161 -3.615 -12.260 1.00 90.44 149 VAL A C 1
ATOM 1126 O O . VAL A 1 149 ? -0.792 -3.503 -11.205 1.00 90.44 149 VAL A O 1
ATOM 1129 N N . ILE A 1 150 ? 1.110 -4.038 -12.268 1.00 90.38 150 ILE A N 1
ATOM 1130 C CA . ILE A 1 150 ? 1.850 -4.401 -11.054 1.00 90.38 150 ILE A CA 1
ATOM 1131 C C . ILE A 1 150 ? 2.098 -3.151 -10.205 1.00 90.38 150 ILE A C 1
ATOM 1133 O O . ILE A 1 150 ? 1.803 -3.145 -9.005 1.00 90.38 150 ILE A O 1
ATOM 1137 N N . MET A 1 151 ? 2.589 -2.079 -10.830 1.00 92.25 151 MET A N 1
ATOM 1138 C CA . MET A 1 151 ? 2.823 -0.801 -10.162 1.00 92.25 151 MET A CA 1
ATOM 1139 C C . MET A 1 151 ? 1.511 -0.177 -9.665 1.00 92.25 151 MET A C 1
ATOM 1141 O O . MET A 1 151 ? 1.449 0.294 -8.528 1.00 92.25 151 MET A O 1
ATOM 1145 N N . GLU A 1 152 ? 0.442 -0.222 -10.464 1.00 93.75 152 GLU A N 1
ATOM 1146 C CA . GLU A 1 152 ? -0.876 0.279 -10.057 1.00 93.75 152 GLU A CA 1
ATOM 1147 C C . GLU A 1 152 ? -1.438 -0.480 -8.850 1.00 93.75 152 GLU A C 1
ATOM 1149 O O . GLU A 1 152 ? -1.937 0.139 -7.904 1.00 93.75 152 GLU A O 1
ATOM 1154 N N . ARG A 1 153 ? -1.307 -1.813 -8.829 1.00 94.62 153 ARG A N 1
ATOM 1155 C CA . ARG A 1 153 ? -1.715 -2.636 -7.685 1.00 94.62 153 ARG A CA 1
ATOM 1156 C C . ARG A 1 153 ? -0.922 -2.298 -6.428 1.00 94.62 153 ARG A C 1
ATOM 1158 O O . ARG A 1 153 ? -1.513 -2.221 -5.351 1.00 94.62 153 ARG A O 1
ATOM 1165 N N . MET A 1 154 ? 0.389 -2.098 -6.548 1.00 95.06 154 MET A N 1
ATOM 1166 C CA . MET A 1 154 ? 1.244 -1.729 -5.418 1.00 95.06 154 MET A CA 1
ATOM 1167 C C . MET A 1 154 ? 0.811 -0.386 -4.813 1.00 95.06 154 MET A C 1
ATOM 1169 O O . MET A 1 154 ? 0.560 -0.308 -3.611 1.00 95.06 154 MET A O 1
ATOM 1173 N N . ILE A 1 155 ? 0.623 0.640 -5.651 1.00 96.25 155 ILE A N 1
ATOM 1174 C CA . ILE A 1 155 ? 0.148 1.963 -5.215 1.00 96.25 155 ILE A CA 1
ATOM 1175 C C . ILE A 1 155 ? -1.240 1.856 -4.568 1.00 96.25 155 ILE A C 1
ATOM 1177 O O . ILE A 1 155 ? -1.505 2.476 -3.537 1.00 96.25 155 ILE A O 1
ATOM 1181 N N . PHE A 1 156 ? -2.134 1.051 -5.148 1.00 97.25 156 PHE A N 1
ATOM 1182 C CA . PHE A 1 156 ? -3.473 0.835 -4.607 1.00 97.25 156 PHE A CA 1
ATOM 1183 C C . PHE A 1 156 ? -3.451 0.191 -3.214 1.00 97.25 156 PHE A C 1
ATOM 1185 O O . PHE A 1 156 ? -4.182 0.637 -2.324 1.00 97.25 156 PHE A O 1
ATOM 1192 N N . LEU A 1 157 ? -2.619 -0.833 -3.008 1.00 97.50 157 LEU A N 1
ATOM 1193 C CA . LEU A 1 157 ? -2.457 -1.481 -1.705 1.00 97.50 157 LEU A CA 1
ATOM 1194 C C . LEU A 1 157 ? -1.954 -0.489 -0.654 1.00 97.50 157 LEU A C 1
ATOM 1196 O O . LEU A 1 157 ? -2.541 -0.405 0.425 1.00 97.50 157 LEU A O 1
ATOM 1200 N N . ASP A 1 158 ? -0.926 0.297 -0.975 1.00 97.81 158 ASP A N 1
ATOM 1201 C CA . ASP A 1 158 ? -0.358 1.282 -0.050 1.00 97.81 158 ASP A CA 1
ATOM 1202 C C . ASP A 1 158 ? -1.363 2.366 0.340 1.00 97.81 158 ASP A C 1
ATOM 1204 O O . ASP A 1 158 ? -1.498 2.694 1.522 1.00 97.81 158 ASP A O 1
ATOM 1208 N N . ASN A 1 159 ? -2.118 2.886 -0.630 1.00 98.44 159 ASN A N 1
ATOM 1209 C CA . ASN A 1 159 ? -3.169 3.866 -0.361 1.00 98.44 159 ASN A CA 1
ATOM 1210 C C . ASN A 1 159 ? -4.265 3.275 0.530 1.00 98.44 159 ASN A C 1
ATOM 1212 O O . ASN A 1 159 ? -4.620 3.868 1.547 1.00 98.44 159 ASN A O 1
ATOM 1216 N N . THR A 1 160 ? -4.731 2.067 0.212 1.00 98.19 160 THR A N 1
ATOM 1217 C CA . THR A 1 160 ? -5.773 1.386 0.990 1.00 98.19 160 THR A CA 1
ATOM 1218 C C . THR A 1 160 ? -5.325 1.133 2.431 1.00 98.19 160 THR A C 1
ATOM 1220 O O . THR A 1 160 ? -6.086 1.366 3.367 1.00 98.19 160 THR A O 1
ATOM 1223 N N . ARG A 1 161 ? -4.073 0.706 2.641 1.00 98.44 161 ARG A N 1
ATOM 1224 C CA . ARG A 1 161 ? -3.511 0.495 3.985 1.00 98.44 161 ARG A CA 1
ATOM 1225 C C . ARG A 1 161 ? -3.434 1.800 4.780 1.00 98.44 161 ARG A C 1
ATOM 1227 O O . ARG A 1 161 ? -3.794 1.803 5.953 1.00 98.44 161 ARG A O 1
ATOM 1234 N N . ARG A 1 162 ? -3.024 2.908 4.146 1.00 98.44 162 ARG A N 1
ATOM 1235 C CA . ARG A 1 162 ? -2.976 4.248 4.770 1.00 98.44 162 ARG A CA 1
ATOM 1236 C C . ARG A 1 162 ? -4.355 4.810 5.106 1.00 98.44 162 ARG A C 1
ATOM 1238 O O . ARG A 1 162 ? -4.483 5.566 6.066 1.00 98.44 162 ARG A O 1
ATOM 1245 N N . GLU A 1 163 ? -5.371 4.504 4.307 1.00 98.25 163 GLU A N 1
ATOM 1246 C CA . GLU A 1 163 ? -6.756 4.882 4.604 1.00 98.25 163 GLU A CA 1
ATOM 1247 C C . GLU A 1 163 ? -7.275 4.098 5.809 1.00 98.25 163 GLU A C 1
ATOM 1249 O O . GLU A 1 163 ? -7.723 4.693 6.786 1.00 98.25 163 GLU A O 1
ATOM 1254 N N . LEU A 1 164 ? -7.125 2.771 5.785 1.00 98.19 164 LEU A N 1
ATOM 1255 C CA . LEU A 1 164 ? -7.580 1.891 6.861 1.00 98.19 164 LEU A CA 1
ATOM 1256 C C . LEU A 1 164 ? -6.826 2.124 8.180 1.00 98.19 164 LEU A C 1
ATOM 1258 O O . LEU A 1 164 ? -7.409 1.968 9.249 1.00 98.19 164 LEU A O 1
ATOM 1262 N N . SER A 1 165 ? -5.554 2.537 8.143 1.00 98.19 165 SER A N 1
ATOM 1263 C CA . SER A 1 165 ? -4.789 2.822 9.365 1.00 98.19 165 SER A CA 1
ATOM 1264 C C . SER A 1 165 ? -5.335 4.011 10.158 1.00 98.19 165 SER A C 1
ATOM 1266 O O . SER A 1 165 ? -5.128 4.069 11.369 1.00 98.19 165 SER A O 1
ATOM 1268 N N . LYS A 1 166 ? -6.020 4.948 9.487 1.00 98.38 166 LYS A N 1
ATOM 1269 C CA . LYS A 1 166 ? -6.637 6.134 10.103 1.00 98.38 166 LYS A CA 1
ATOM 1270 C C . LYS A 1 166 ? -8.014 5.852 10.702 1.00 98.38 166 LYS A C 1
ATOM 1272 O O . LYS A 1 166 ? -8.538 6.708 11.399 1.00 98.38 166 LYS A O 1
ATOM 1277 N N . MET A 1 167 ? -8.604 4.699 10.397 1.00 97.88 167 MET A N 1
ATOM 1278 C CA . MET A 1 167 ? -9.934 4.338 10.870 1.00 97.88 167 MET A CA 1
ATOM 1279 C C . MET A 1 167 ? -9.892 3.773 12.296 1.00 97.88 167 MET A C 1
ATOM 1281 O O . MET A 1 167 ? -8.907 3.145 12.724 1.00 97.88 167 MET A O 1
ATOM 1285 N N . ASP A 1 168 ? -10.995 3.979 13.012 1.00 98.00 168 ASP A N 1
ATOM 1286 C CA . ASP A 1 168 ? -11.199 3.465 14.361 1.00 98.00 168 ASP A CA 1
ATOM 1287 C C . ASP A 1 168 ? -11.461 1.962 14.356 1.00 98.00 168 ASP A C 1
ATOM 1289 O O . ASP A 1 168 ? -11.905 1.375 13.363 1.00 98.00 168 ASP A O 1
ATOM 1293 N N . TYR A 1 169 ? -11.204 1.330 15.499 1.00 96.81 169 TYR A N 1
ATOM 1294 C CA . TYR A 1 169 ? -11.336 -0.114 15.667 1.00 96.81 169 TYR A CA 1
ATOM 1295 C C . TYR A 1 169 ? -12.737 -0.627 15.292 1.00 96.81 169 TYR A C 1
ATOM 1297 O O . TYR A 1 169 ? -12.856 -1.618 14.569 1.00 96.81 169 TYR A O 1
ATOM 1305 N N . ASP A 1 170 ? -13.792 0.076 15.710 1.00 97.81 170 ASP A N 1
ATOM 1306 C CA . ASP A 1 170 ? -15.176 -0.350 15.479 1.00 97.81 170 ASP A CA 1
ATOM 1307 C C . ASP A 1 170 ? -15.563 -0.305 14.002 1.00 97.81 170 ASP A C 1
ATOM 1309 O O . ASP A 1 170 ? -16.174 -1.245 13.488 1.00 97.81 170 ASP A O 1
ATOM 1313 N N . THR A 1 171 ? -15.123 0.738 13.295 1.00 98.25 171 THR A N 1
ATOM 1314 C CA . THR A 1 171 ? -15.316 0.850 11.843 1.00 98.25 171 THR A CA 1
ATOM 1315 C C . THR A 1 171 ? -14.537 -0.221 11.083 1.00 98.25 171 THR A C 1
ATOM 1317 O O . THR A 1 171 ? -15.030 -0.789 10.112 1.00 98.25 171 THR A O 1
ATOM 1320 N N . LEU A 1 172 ? -13.337 -0.578 11.548 1.00 98.12 172 LEU A N 1
ATOM 1321 C CA . LEU A 1 172 ? -12.581 -1.670 10.948 1.00 98.12 172 LEU A CA 1
ATOM 1322 C C . LEU A 1 172 ? -13.307 -3.008 11.148 1.00 98.12 172 LEU A C 1
ATOM 1324 O O . LEU A 1 172 ? -13.387 -3.823 10.229 1.00 98.12 172 LEU A O 1
ATOM 1328 N N . ARG A 1 173 ? -13.876 -3.223 12.340 1.00 97.88 173 ARG A N 1
ATOM 1329 C CA . ARG A 1 173 ? -14.624 -4.432 12.700 1.00 97.88 173 ARG A CA 1
ATOM 1330 C C . ARG A 1 173 ? -15.954 -4.549 11.946 1.00 97.88 173 ARG A C 1
ATOM 1332 O O . ARG A 1 173 ? -16.361 -5.670 11.644 1.00 97.88 173 ARG A O 1
ATOM 1339 N N . SER A 1 174 ? -16.642 -3.448 11.624 1.00 98.31 174 SER A N 1
ATOM 1340 C CA . SER A 1 174 ? -17.820 -3.494 10.738 1.00 98.31 174 SER A CA 1
ATOM 1341 C C . SER A 1 174 ? -17.423 -3.881 9.313 1.00 98.31 174 SER A C 1
ATOM 1343 O O . SER A 1 174 ? -17.962 -4.847 8.783 1.00 98.31 174 SER A O 1
ATOM 1345 N N . ILE A 1 175 ? -16.375 -3.260 8.757 1.00 98.06 175 ILE A N 1
ATOM 1346 C CA . ILE A 1 175 ? -15.853 -3.605 7.424 1.00 98.06 175 ILE A CA 1
ATOM 1347 C C . ILE A 1 175 ? -15.444 -5.085 7.345 1.00 98.06 175 ILE A C 1
ATOM 1349 O O . ILE A 1 175 ? -15.645 -5.727 6.316 1.00 98.06 175 ILE A O 1
ATOM 1353 N N . CYS A 1 176 ? -14.885 -5.653 8.417 1.00 97.50 176 CYS A N 1
ATOM 1354 C CA . CYS A 1 176 ? -14.550 -7.080 8.472 1.00 97.50 176 CYS A CA 1
ATOM 1355 C C . CYS A 1 176 ? -15.772 -7.980 8.336 1.00 97.50 176 CYS A C 1
ATOM 1357 O O . CYS A 1 176 ? -15.738 -8.931 7.556 1.00 97.50 176 CYS A O 1
ATOM 1359 N N . ARG A 1 177 ? -16.850 -7.657 9.063 1.00 97.94 177 ARG A N 1
ATOM 1360 C CA . ARG A 1 177 ? -18.122 -8.386 8.995 1.00 97.94 177 ARG A CA 1
ATOM 1361 C C . ARG A 1 177 ? -18.707 -8.313 7.586 1.00 97.94 177 ARG A C 1
ATOM 1363 O O . ARG A 1 177 ? -19.029 -9.351 7.020 1.00 97.94 177 ARG A O 1
ATOM 1370 N N . ASP A 1 178 ? -18.701 -7.128 6.980 1.00 97.81 178 ASP A N 1
ATOM 1371 C CA . ASP A 1 178 ? -19.212 -6.915 5.620 1.00 97.81 178 ASP A CA 1
ATOM 1372 C C . ASP A 1 178 ? -18.396 -7.658 4.549 1.00 97.81 178 ASP A C 1
ATOM 1374 O O . ASP A 1 178 ? -18.920 -8.063 3.511 1.00 97.81 178 ASP A O 1
ATOM 1378 N N . LYS A 1 179 ? -17.083 -7.817 4.764 1.00 93.88 179 LYS A N 1
ATOM 1379 C CA . LYS A 1 179 ? -16.172 -8.489 3.821 1.00 93.88 179 LYS A CA 1
ATOM 1380 C C . LYS A 1 179 ? -15.970 -9.977 4.109 1.00 93.88 179 LYS A C 1
ATOM 1382 O O . LYS A 1 179 ? -15.304 -10.634 3.308 1.00 93.88 179 LYS A O 1
ATOM 1387 N N . GLY A 1 180 ? -16.522 -10.498 5.205 1.00 95.06 180 GLY A N 1
ATOM 1388 C CA . GLY A 1 180 ? -16.319 -11.879 5.647 1.00 95.06 180 GLY A CA 1
ATOM 1389 C C . GLY A 1 180 ? -14.867 -12.189 6.033 1.00 95.06 180 GLY A C 1
ATOM 1390 O O . GLY A 1 180 ? -14.399 -13.299 5.799 1.00 95.06 180 GLY A O 1
ATOM 1391 N N . VAL A 1 181 ? -14.131 -11.207 6.565 1.00 95.50 181 VAL A N 1
ATOM 1392 C CA . VAL A 1 181 ? -12.740 -11.376 7.022 1.00 95.50 181 VAL A CA 1
ATOM 1393 C C . VAL A 1 181 ? -12.727 -11.526 8.542 1.00 95.50 181 VAL A C 1
ATOM 1395 O O . VAL A 1 181 ? -13.379 -10.755 9.245 1.00 95.50 181 VAL A O 1
ATOM 1398 N N . ASN A 1 182 ? -11.988 -12.510 9.060 1.00 96.25 182 ASN A N 1
ATOM 1399 C CA . ASN A 1 182 ? -11.857 -12.705 10.503 1.00 96.25 182 ASN A CA 1
ATOM 1400 C C . ASN A 1 182 ? -10.979 -11.604 11.122 1.00 96.25 182 ASN A C 1
ATOM 1402 O O . ASN A 1 182 ? -9.896 -11.310 10.621 1.00 96.25 182 ASN A O 1
ATOM 1406 N N . TYR A 1 183 ? -11.428 -11.012 12.227 1.00 97.06 183 TYR A N 1
ATOM 1407 C CA . TYR A 1 183 ? -10.688 -9.954 12.907 1.00 97.06 183 TYR A CA 1
ATOM 1408 C C . TYR A 1 183 ? -9.688 -10.558 13.903 1.00 97.06 183 TYR A C 1
ATOM 1410 O O . TYR A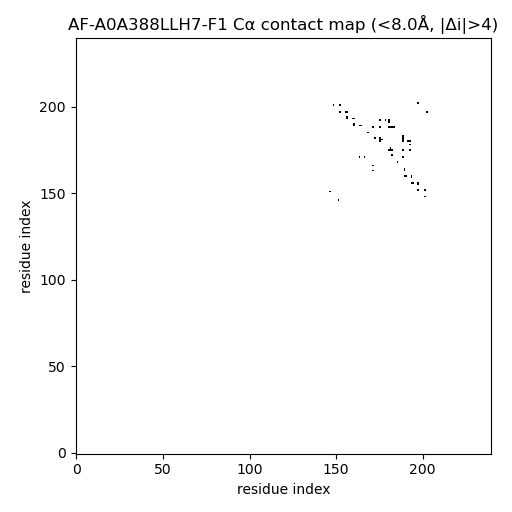 1 183 ? -10.088 -10.989 14.981 1.00 97.06 183 TYR A O 1
ATOM 1418 N N . ALA A 1 184 ? -8.393 -10.560 13.572 1.00 94.81 184 ALA A N 1
ATOM 1419 C CA . ALA A 1 184 ? -7.334 -11.047 14.466 1.00 94.81 184 ALA A CA 1
ATOM 1420 C C . ALA A 1 184 ? -6.615 -9.894 15.189 1.00 94.81 184 ALA A C 1
ATOM 1422 O O . ALA A 1 184 ? -6.840 -9.638 16.370 1.00 94.81 184 ALA A O 1
ATOM 1423 N N . THR A 1 185 ? -5.773 -9.149 14.469 1.00 97.31 185 THR A N 1
ATOM 1424 C CA . THR A 1 185 ? -5.074 -7.957 14.974 1.00 97.31 185 THR A CA 1
ATOM 1425 C C . THR A 1 185 ? -5.335 -6.783 14.041 1.00 97.31 185 THR A C 1
ATOM 1427 O O . THR A 1 185 ? -5.540 -6.988 12.847 1.00 97.31 185 THR A O 1
ATOM 1430 N N . LYS A 1 186 ? -5.296 -5.538 14.547 1.00 96.31 186 LYS A N 1
ATOM 1431 C CA . LYS A 1 186 ? -5.562 -4.343 13.718 1.00 96.31 186 LYS A CA 1
ATOM 1432 C C . LYS A 1 186 ? -4.700 -4.337 12.453 1.00 96.31 186 LYS A C 1
ATOM 1434 O O . LYS A 1 186 ? -5.204 -4.091 11.365 1.00 96.31 186 LYS A O 1
ATOM 1439 N N . VAL A 1 187 ? -3.412 -4.645 12.601 1.00 97.69 187 VAL A N 1
ATOM 1440 C CA . VAL A 1 187 ? -2.462 -4.683 11.486 1.00 97.69 187 VAL A CA 1
ATOM 1441 C C . VAL A 1 187 ? -2.838 -5.782 10.492 1.00 97.69 187 VAL A C 1
ATOM 1443 O O . VAL A 1 187 ? -3.042 -5.467 9.324 1.00 97.69 187 VAL A O 1
ATOM 1446 N N . GLN A 1 188 ? -3.003 -7.032 10.939 1.00 97.06 188 GLN A N 1
ATOM 1447 C CA . GLN A 1 188 ? -3.331 -8.157 10.054 1.00 97.06 188 GLN A CA 1
ATOM 1448 C C . GLN A 1 188 ? -4.633 -7.913 9.284 1.00 97.06 188 GLN A C 1
ATOM 1450 O O . GLN A 1 188 ? -4.675 -8.043 8.064 1.00 97.06 188 GLN A O 1
ATOM 1455 N N . THR A 1 189 ? -5.657 -7.435 9.986 1.00 97.50 189 THR A N 1
ATOM 1456 C CA . THR A 1 189 ? -6.948 -7.087 9.405 1.00 97.50 189 THR A CA 1
ATOM 1457 C C . THR A 1 189 ? -6.824 -6.032 8.297 1.00 97.50 189 THR A C 1
ATOM 1459 O O . THR A 1 189 ? -7.472 -6.147 7.257 1.00 97.50 189 THR A O 1
ATOM 1462 N N . ILE A 1 190 ? -5.979 -5.007 8.472 1.00 98.25 190 ILE A N 1
ATOM 1463 C CA . ILE A 1 190 ? -5.727 -3.997 7.430 1.00 98.25 190 ILE A CA 1
ATOM 1464 C C . ILE A 1 190 ? -5.128 -4.646 6.177 1.00 98.25 190 ILE A C 1
ATOM 1466 O O . ILE A 1 190 ? -5.554 -4.324 5.064 1.00 98.25 190 ILE A O 1
ATOM 1470 N N . PHE A 1 191 ? -4.159 -5.552 6.342 1.00 97.56 191 PHE A N 1
ATOM 1471 C CA . PHE A 1 191 ? -3.557 -6.277 5.222 1.00 97.56 191 PHE A CA 1
ATOM 1472 C C . PHE A 1 191 ? -4.586 -7.153 4.504 1.00 97.56 191 PHE A C 1
ATOM 1474 O O . PHE A 1 191 ? -4.708 -7.048 3.284 1.00 97.56 191 PHE A O 1
ATOM 1481 N N . ASP A 1 192 ? -5.382 -7.924 5.242 1.00 96.75 192 ASP A N 1
ATOM 1482 C CA . ASP A 1 192 ? -6.381 -8.831 4.672 1.00 96.75 192 ASP A CA 1
ATOM 1483 C C . ASP A 1 192 ? -7.485 -8.067 3.913 1.00 96.75 192 ASP A C 1
ATOM 1485 O O . ASP A 1 192 ? -7.864 -8.442 2.798 1.00 96.75 192 ASP A O 1
ATOM 1489 N N . ILE A 1 193 ? -7.965 -6.939 4.457 1.00 97.69 193 ILE A N 1
ATOM 1490 C CA . ILE A 1 193 ? -8.939 -6.071 3.774 1.00 97.69 193 ILE A CA 1
ATOM 1491 C C . ILE A 1 193 ? -8.326 -5.450 2.512 1.00 97.69 193 ILE A C 1
ATOM 1493 O O . ILE A 1 193 ? -8.986 -5.413 1.467 1.00 97.69 193 ILE A O 1
ATOM 1497 N N . ALA A 1 194 ? -7.093 -4.939 2.589 1.00 97.81 194 ALA A N 1
ATOM 1498 C CA . ALA A 1 194 ? -6.421 -4.322 1.448 1.00 97.81 194 ALA A CA 1
ATOM 1499 C C . ALA A 1 194 ? -6.199 -5.336 0.318 1.00 97.81 194 ALA A C 1
ATOM 1501 O O . ALA A 1 194 ? -6.528 -5.049 -0.836 1.00 97.81 194 ALA A O 1
ATOM 1502 N N . ASP A 1 195 ? -5.738 -6.541 0.655 1.00 95.06 195 ASP A N 1
ATOM 1503 C CA . ASP A 1 195 ? -5.555 -7.637 -0.292 1.00 95.06 195 ASP A CA 1
ATOM 1504 C C . ASP A 1 195 ? -6.890 -8.052 -0.921 1.00 95.06 195 ASP A C 1
ATOM 1506 O O . ASP A 1 195 ? -6.967 -8.210 -2.141 1.00 95.06 195 ASP A O 1
ATOM 1510 N N . ARG A 1 196 ? -7.975 -8.144 -0.137 1.00 95.31 196 ARG A N 1
ATOM 1511 C CA . ARG A 1 196 ? -9.316 -8.451 -0.659 1.00 95.31 196 ARG A CA 1
ATOM 1512 C C . ARG A 1 196 ? -9.830 -7.370 -1.611 1.00 95.31 196 ARG A C 1
ATOM 1514 O O . ARG A 1 196 ? -10.375 -7.701 -2.664 1.00 95.31 196 ARG A O 1
ATOM 1521 N N . ARG A 1 197 ? -9.651 -6.085 -1.281 1.00 96.62 197 ARG A N 1
ATOM 1522 C CA . ARG A 1 197 ? -10.012 -4.959 -2.165 1.00 96.62 197 ARG A CA 1
ATOM 1523 C C . ARG A 1 197 ? -9.186 -4.974 -3.453 1.00 96.62 197 ARG A C 1
ATOM 1525 O O . ARG A 1 197 ? -9.742 -4.770 -4.529 1.00 96.62 197 ARG A O 1
ATOM 1532 N N . ALA A 1 198 ? -7.887 -5.255 -3.359 1.00 95.44 198 ALA A N 1
ATOM 1533 C CA . ALA A 1 198 ? -7.011 -5.348 -4.523 1.00 95.44 198 ALA A CA 1
ATOM 1534 C C . ALA A 1 198 ? -7.373 -6.550 -5.400 1.00 95.44 198 ALA A C 1
ATOM 1536 O O . ALA A 1 198 ? -7.387 -6.434 -6.619 1.00 95.44 198 ALA A O 1
ATOM 1537 N N . TRP A 1 199 ? -7.727 -7.685 -4.798 1.00 93.50 199 TRP A N 1
ATOM 1538 C CA . TRP A 1 199 ? -8.191 -8.858 -5.529 1.00 93.50 199 TRP A CA 1
ATOM 1539 C C . TRP A 1 199 ? -9.501 -8.588 -6.276 1.00 93.50 199 TRP A C 1
ATOM 1541 O O . TRP A 1 199 ? -9.624 -8.965 -7.432 1.00 93.50 199 TRP A O 1
ATOM 1551 N N . LEU A 1 200 ? -10.453 -7.867 -5.678 1.00 93.75 200 LEU A N 1
ATOM 1552 C CA . LEU A 1 200 ? -11.685 -7.479 -6.379 1.00 93.75 200 LEU A CA 1
ATOM 1553 C C . LEU A 1 200 ? -11.427 -6.509 -7.542 1.00 93.75 200 LEU A C 1
ATOM 1555 O O . LEU A 1 200 ? -12.139 -6.556 -8.539 1.00 93.75 200 LEU A O 1
ATOM 1559 N N . ARG A 1 201 ? -10.412 -5.643 -7.426 1.00 94.56 201 ARG A N 1
ATOM 1560 C CA . ARG A 1 201 ? -10.078 -4.642 -8.449 1.00 94.56 201 ARG A CA 1
ATOM 1561 C C . ARG A 1 201 ? -9.218 -5.194 -9.591 1.00 94.56 201 ARG A C 1
ATOM 1563 O O . ARG A 1 201 ? -9.454 -4.840 -10.736 1.00 94.56 201 ARG A O 1
ATOM 1570 N N . PHE A 1 202 ? -8.232 -6.037 -9.280 1.00 92.50 202 PHE A N 1
ATOM 1571 C CA . PHE A 1 202 ? -7.205 -6.513 -10.222 1.00 92.50 202 PHE A CA 1
ATOM 1572 C C . PHE A 1 202 ? -7.241 -8.034 -10.464 1.00 92.50 202 PHE A C 1
ATOM 1574 O O . PHE A 1 202 ? -6.477 -8.561 -11.270 1.00 92.50 202 PHE A O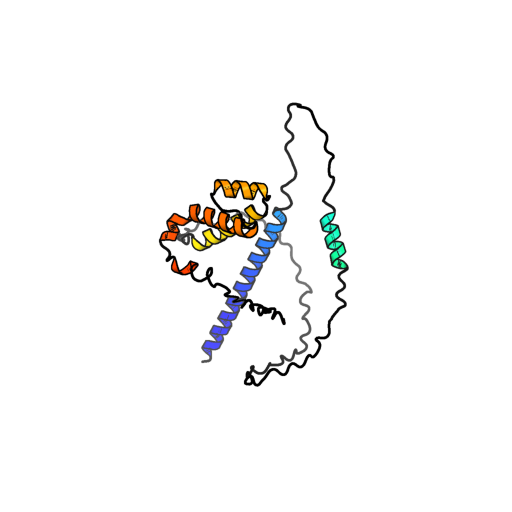 1
ATOM 1581 N N . GLY A 1 203 ? -8.086 -8.783 -9.750 1.00 86.12 203 GLY A N 1
ATOM 1582 C CA . GLY A 1 203 ? -8.066 -10.252 -9.742 1.00 86.12 203 GLY A CA 1
ATOM 1583 C C . GLY A 1 203 ? -8.467 -10.913 -11.059 1.00 86.12 203 GLY A C 1
ATOM 1584 O O . GLY A 1 203 ? -8.089 -12.061 -11.287 1.00 86.12 203 GLY A O 1
ATOM 1585 N N . ALA A 1 204 ? -9.171 -10.203 -11.942 1.00 77.06 204 ALA A N 1
ATOM 1586 C CA . ALA A 1 204 ? -9.453 -10.685 -13.294 1.00 77.06 204 ALA A CA 1
ATOM 1587 C C . ALA A 1 204 ? -8.187 -10.711 -14.171 1.00 77.06 204 ALA A C 1
ATOM 1589 O O . ALA A 1 204 ? -7.997 -11.631 -14.959 1.00 77.06 204 ALA A O 1
ATOM 1590 N N . GLU A 1 205 ? -7.294 -9.740 -13.983 1.00 71.50 205 GLU A N 1
ATOM 1591 C CA . GLU A 1 205 ? -6.113 -9.520 -14.824 1.00 71.50 205 GLU A CA 1
ATOM 1592 C C . GLU A 1 205 ? -4.904 -10.343 -14.345 1.00 71.50 205 GLU A C 1
ATOM 1594 O O . GLU A 1 205 ? -4.090 -10.821 -15.132 1.00 71.50 205 GLU A O 1
ATOM 1599 N N . LEU A 1 206 ? -4.833 -10.612 -13.037 1.00 62.66 206 LEU A N 1
ATOM 1600 C CA . LEU A 1 206 ? -3.732 -11.352 -12.411 1.00 62.66 206 LEU A CA 1
ATOM 1601 C C . LEU A 1 206 ? -3.867 -12.878 -12.443 1.00 62.66 206 LEU A C 1
ATOM 1603 O O . LEU A 1 206 ? -2.900 -13.559 -12.110 1.00 62.66 206 LEU A O 1
ATOM 1607 N N . ARG A 1 207 ? -5.006 -13.444 -12.870 1.00 58.22 207 ARG A N 1
ATOM 1608 C CA . ARG A 1 207 ? -5.115 -14.903 -13.090 1.00 58.22 207 ARG A CA 1
ATOM 1609 C C . ARG A 1 207 ? -4.163 -15.413 -14.178 1.00 58.22 207 ARG A C 1
ATOM 1611 O O . ARG A 1 207 ? -3.865 -16.602 -14.195 1.00 58.22 207 ARG A O 1
ATOM 1618 N N . SER A 1 208 ? -3.662 -14.523 -15.038 1.00 55.16 208 SER A N 1
ATOM 1619 C CA . SER A 1 208 ? -2.648 -14.840 -16.047 1.00 55.16 208 SER A CA 1
ATOM 1620 C C . SER A 1 208 ? -1.214 -14.873 -15.499 1.00 55.16 208 SER A C 1
ATOM 1622 O O . SER A 1 208 ? -0.316 -15.317 -16.212 1.00 55.16 208 SER A O 1
ATOM 1624 N N . PHE A 1 209 ? -0.965 -14.408 -14.268 1.00 56.53 209 PHE A N 1
ATOM 1625 C CA . PHE A 1 209 ? 0.365 -14.470 -13.662 1.00 56.53 209 PHE A CA 1
ATOM 1626 C C . PHE A 1 209 ? 0.511 -15.744 -12.819 1.00 56.53 209 PHE A C 1
ATOM 1628 O O . PHE A 1 209 ? -0.360 -16.035 -11.994 1.00 56.53 209 PHE A O 1
ATOM 1635 N N . PRO A 1 210 ? 1.602 -16.513 -12.986 1.00 54.44 210 PRO A N 1
ATOM 1636 C CA . PRO A 1 210 ? 1.771 -17.778 -12.290 1.00 54.44 210 PRO A CA 1
ATOM 1637 C C . PRO A 1 210 ? 1.780 -17.556 -10.774 1.00 54.44 210 PRO A C 1
ATOM 1639 O O . PRO A 1 210 ? 2.635 -16.862 -10.222 1.00 54.44 210 PRO A O 1
ATOM 1642 N N . ALA A 1 211 ? 0.832 -18.197 -10.087 1.00 53.91 211 ALA A N 1
ATOM 1643 C CA . ALA A 1 211 ? 0.653 -18.162 -8.634 1.00 53.91 211 ALA A CA 1
ATOM 1644 C C . ALA A 1 211 ? 1.882 -18.639 -7.826 1.00 53.91 211 ALA A C 1
ATOM 1646 O O . ALA A 1 211 ? 1.880 -18.551 -6.597 1.00 53.91 211 ALA A O 1
ATOM 1647 N N . ALA A 1 212 ? 2.928 -19.124 -8.500 1.00 57.06 212 ALA A N 1
ATOM 1648 C CA . ALA A 1 212 ? 4.198 -19.531 -7.914 1.00 57.06 212 ALA A CA 1
ATOM 1649 C C . ALA A 1 212 ? 4.905 -18.382 -7.171 1.00 57.06 212 ALA A C 1
ATOM 1651 O O . ALA A 1 212 ? 5.466 -18.606 -6.105 1.00 57.06 212 ALA A O 1
ATOM 1652 N N . PHE A 1 213 ? 4.803 -17.137 -7.652 1.00 55.88 213 PHE A N 1
ATOM 1653 C CA . PHE A 1 213 ? 5.587 -16.028 -7.092 1.00 55.88 213 PHE A CA 1
ATOM 1654 C C . PHE A 1 213 ? 5.184 -15.623 -5.660 1.00 55.88 213 PHE A C 1
ATOM 1656 O O . PHE A 1 213 ? 6.010 -15.150 -4.888 1.00 55.88 213 PHE A O 1
ATOM 1663 N N . TRP A 1 214 ? 3.918 -15.818 -5.272 1.00 52.00 214 TRP A N 1
ATOM 1664 C CA . TRP A 1 214 ? 3.414 -15.371 -3.962 1.00 52.00 214 TRP A CA 1
ATOM 1665 C C . TRP A 1 214 ? 3.405 -16.456 -2.879 1.00 52.00 214 TRP A C 1
ATOM 1667 O O . TRP A 1 214 ? 3.094 -16.143 -1.727 1.00 52.00 214 TRP A O 1
ATOM 1677 N N . LYS A 1 215 ? 3.712 -17.714 -3.222 1.00 51.03 215 LYS A N 1
ATOM 1678 C CA . LYS A 1 215 ? 3.822 -18.801 -2.235 1.00 51.03 215 LYS A CA 1
ATOM 1679 C C . LYS A 1 215 ? 5.195 -18.845 -1.555 1.00 51.03 215 LYS A C 1
ATOM 1681 O O . LYS A 1 215 ? 5.270 -19.312 -0.425 1.00 51.03 215 LYS A O 1
ATOM 1686 N N . GLU A 1 216 ? 6.228 -18.285 -2.185 1.00 49.84 216 GLU A N 1
ATOM 1687 C CA . GLU A 1 216 ? 7.617 -18.351 -1.707 1.00 49.84 216 GLU A CA 1
ATOM 1688 C C . GLU A 1 216 ? 7.876 -17.521 -0.432 1.00 49.84 216 GLU A C 1
ATOM 1690 O O . GLU A 1 216 ? 8.722 -17.873 0.379 1.00 49.84 216 GLU A O 1
ATOM 1695 N N . THR A 1 217 ? 7.141 -16.425 -0.201 1.00 53.31 217 THR A N 1
ATOM 1696 C CA . THR A 1 217 ? 7.498 -15.447 0.851 1.00 53.31 217 THR A CA 1
ATOM 1697 C C . THR A 1 217 ? 6.600 -15.439 2.087 1.00 53.31 217 THR A C 1
ATOM 1699 O O . THR A 1 217 ? 6.896 -14.719 3.037 1.00 53.31 217 THR A O 1
ATOM 1702 N N . ARG A 1 218 ? 5.508 -16.217 2.121 1.00 52.31 218 ARG A N 1
ATOM 1703 C CA . ARG A 1 218 ? 4.571 -16.228 3.270 1.00 52.31 218 ARG A CA 1
ATOM 1704 C C . ARG A 1 218 ? 4.607 -17.488 4.134 1.00 52.31 218 ARG A C 1
ATOM 1706 O O . ARG A 1 218 ? 4.091 -17.447 5.243 1.00 52.31 218 ARG A O 1
ATOM 1713 N N . ASN A 1 219 ? 5.249 -18.560 3.672 1.00 50.78 219 ASN A N 1
ATOM 1714 C CA . ASN A 1 219 ? 5.275 -19.850 4.362 1.00 50.78 219 ASN A CA 1
ATOM 1715 C C . ASN A 1 219 ? 6.705 -20.352 4.612 1.00 50.78 219 ASN A C 1
ATOM 1717 O O . ASN A 1 219 ? 6.983 -21.527 4.397 1.00 50.78 219 ASN A O 1
ATOM 1721 N N . THR A 1 220 ? 7.617 -19.505 5.090 1.00 49.34 220 THR A N 1
ATOM 1722 C CA . THR A 1 220 ? 8.724 -20.027 5.903 1.00 49.34 220 THR A CA 1
ATOM 1723 C C . THR A 1 220 ? 8.202 -20.134 7.333 1.00 49.34 220 THR A C 1
ATOM 1725 O O . THR A 1 220 ? 8.179 -19.117 8.035 1.00 49.34 220 THR A O 1
ATOM 1728 N N . PRO A 1 221 ? 7.709 -21.304 7.784 1.00 50.19 221 PRO A N 1
ATOM 1729 C CA . PRO A 1 221 ? 7.473 -21.495 9.200 1.00 50.19 221 PRO A CA 1
ATOM 1730 C C . PRO A 1 221 ? 8.812 -21.265 9.897 1.00 50.19 221 PRO A C 1
ATOM 1732 O O . PRO A 1 221 ? 9.782 -21.984 9.656 1.00 50.19 221 PRO A O 1
ATOM 1735 N N . VAL A 1 222 ? 8.878 -20.245 10.750 1.00 55.97 222 VAL A N 1
ATOM 1736 C CA . VAL A 1 222 ? 9.891 -20.203 11.800 1.00 55.97 222 VAL A CA 1
ATOM 1737 C C . VAL A 1 222 ? 9.545 -21.382 12.702 1.00 55.97 222 VAL A C 1
ATOM 1739 O O . VAL A 1 222 ? 8.728 -21.272 13.609 1.00 55.97 222 VAL A O 1
ATOM 1742 N N . MET A 1 223 ? 10.080 -22.555 12.368 1.00 42.38 223 MET A N 1
ATOM 1743 C CA . MET A 1 223 ? 10.082 -23.728 13.227 1.00 42.38 223 MET A CA 1
ATOM 1744 C C . MET A 1 223 ? 11.012 -23.418 14.399 1.00 42.38 223 MET A C 1
ATOM 1746 O O . MET A 1 223 ? 12.138 -23.893 14.473 1.00 42.38 223 MET A O 1
ATOM 1750 N N . THR A 1 224 ? 10.554 -22.587 15.331 1.00 56.38 224 THR A N 1
ATOM 1751 C CA . THR A 1 224 ? 11.027 -22.641 16.707 1.00 56.38 224 THR A CA 1
ATOM 1752 C C . THR A 1 224 ? 10.434 -23.908 17.303 1.00 56.38 224 THR A C 1
ATOM 1754 O O . THR A 1 224 ? 9.381 -23.899 17.937 1.00 56.38 224 THR A O 1
ATOM 1757 N N . THR A 1 225 ? 11.104 -25.035 17.071 1.00 55.16 225 THR A N 1
ATOM 1758 C CA . THR A 1 225 ? 10.940 -26.227 17.898 1.00 55.16 225 THR A CA 1
ATOM 1759 C C . THR A 1 225 ? 11.457 -25.879 19.289 1.00 55.16 225 THR A C 1
ATOM 1761 O O . THR A 1 225 ? 12.613 -26.119 19.629 1.00 55.16 225 THR A O 1
ATOM 1764 N N . VAL A 1 226 ? 10.606 -25.240 20.092 1.00 57.31 226 VAL A N 1
ATOM 1765 C CA . VAL A 1 226 ? 10.777 -25.199 21.540 1.00 57.31 226 VAL A CA 1
ATOM 1766 C C . VAL A 1 226 ? 10.482 -26.614 22.010 1.00 57.31 226 VAL A C 1
ATOM 1768 O O . VAL A 1 226 ? 9.333 -26.992 22.235 1.00 57.31 226 VAL A O 1
ATOM 1771 N N . THR A 1 227 ? 11.533 -27.424 22.079 1.00 59.66 227 THR A N 1
ATOM 1772 C CA . THR A 1 227 ? 11.533 -28.721 22.746 1.00 59.66 227 THR A CA 1
ATOM 1773 C C . THR A 1 227 ? 11.188 -28.465 24.209 1.00 59.66 227 THR A C 1
ATOM 1775 O O . THR A 1 227 ? 12.036 -28.092 25.017 1.00 59.66 227 THR A O 1
ATOM 1778 N N . ARG A 1 228 ? 9.899 -28.568 24.535 1.00 56.38 228 ARG A N 1
ATOM 1779 C CA . ARG A 1 228 ? 9.381 -28.488 25.896 1.00 56.38 228 ARG A CA 1
ATOM 1780 C C . ARG A 1 228 ? 9.916 -29.706 26.642 1.00 56.38 228 ARG A C 1
ATOM 1782 O O . ARG A 1 228 ? 9.398 -30.804 26.473 1.00 56.38 228 ARG A O 1
ATOM 1789 N N . ALA A 1 229 ? 10.984 -29.505 27.410 1.00 67.12 229 ALA A N 1
ATOM 1790 C CA . ALA A 1 229 ? 11.506 -30.501 28.331 1.00 67.12 229 ALA A CA 1
ATOM 1791 C C . ALA A 1 229 ? 10.369 -30.946 29.262 1.00 67.12 229 ALA A C 1
ATOM 1793 O O . ALA A 1 229 ? 9.780 -30.142 29.989 1.00 67.12 229 ALA A O 1
ATOM 1794 N N . GLN A 1 230 ? 10.020 -32.220 29.154 1.00 69.94 230 GLN A N 1
ATOM 1795 C CA . GLN A 1 230 ? 9.038 -32.892 29.985 1.00 69.94 230 GLN A CA 1
ATOM 1796 C C . GLN A 1 230 ? 9.651 -33.034 31.390 1.00 69.94 230 GLN A C 1
ATOM 1798 O O . GLN A 1 230 ? 10.754 -33.574 31.500 1.00 69.94 230 GLN A O 1
ATOM 1803 N N . PRO A 1 231 ? 9.025 -32.495 32.452 1.00 68.75 231 PRO A N 1
ATOM 1804 C CA . PRO A 1 231 ? 9.555 -32.645 33.801 1.00 68.75 231 PRO A CA 1
ATOM 1805 C C . PRO A 1 231 ? 9.521 -34.129 34.205 1.00 68.75 231 PRO A C 1
ATOM 1807 O O . PRO A 1 231 ? 8.555 -34.817 33.864 1.00 68.75 231 PRO A O 1
ATOM 1810 N N . PRO A 1 232 ? 10.553 -34.637 34.903 1.00 71.56 232 PRO A N 1
ATOM 1811 C CA . PRO A 1 232 ? 10.571 -36.014 35.371 1.00 71.56 232 PRO A CA 1
ATOM 1812 C C . PRO A 1 232 ? 9.437 -36.231 36.375 1.00 71.56 232 PRO A C 1
ATOM 1814 O O . PRO A 1 232 ? 9.287 -35.476 37.338 1.00 71.56 232 PRO A O 1
ATOM 1817 N N . GLU A 1 233 ? 8.638 -37.266 36.135 1.00 67.12 233 GLU A N 1
ATOM 1818 C CA . GLU A 1 233 ? 7.644 -37.743 37.088 1.00 67.12 233 GLU A CA 1
ATOM 1819 C C . GLU A 1 233 ? 8.362 -38.205 38.360 1.00 67.12 233 GLU A C 1
ATOM 1821 O O . GLU A 1 233 ? 9.148 -39.153 38.347 1.00 67.12 233 GLU A O 1
ATOM 1826 N N . MET A 1 234 ? 8.117 -37.509 39.471 1.00 68.62 234 MET A N 1
ATOM 1827 C CA . MET A 1 234 ? 8.528 -37.974 40.789 1.00 68.62 234 MET A CA 1
ATOM 1828 C C . MET A 1 234 ? 7.588 -39.104 41.209 1.00 68.62 234 MET A C 1
ATOM 1830 O O . MET A 1 234 ? 6.504 -38.867 41.738 1.00 68.62 234 MET A O 1
ATOM 1834 N N . THR A 1 235 ? 8.000 -40.344 40.962 1.00 71.56 235 THR A N 1
ATOM 1835 C CA . THR A 1 235 ? 7.374 -41.524 41.558 1.00 71.56 235 THR A CA 1
ATOM 1836 C C . THR A 1 235 ? 7.597 -41.502 43.067 1.00 71.56 235 THR A C 1
ATOM 1838 O O . THR A 1 235 ? 8.717 -41.678 43.549 1.00 71.56 235 THR A O 1
ATOM 1841 N N . LEU A 1 236 ? 6.515 -41.266 43.807 1.00 71.19 236 LEU A N 1
ATOM 1842 C CA . LEU A 1 236 ? 6.463 -41.309 45.262 1.00 71.19 236 LEU A CA 1
ATOM 1843 C C . LEU A 1 236 ? 6.504 -42.781 45.707 1.00 71.19 236 LEU A C 1
ATOM 1845 O O . LEU A 1 236 ? 5.499 -43.486 45.649 1.00 71.19 236 LEU A O 1
ATOM 1849 N N . VAL A 1 237 ? 7.683 -43.267 46.097 1.00 74.81 237 VAL A N 1
ATOM 1850 C CA . VAL A 1 237 ? 7.838 -44.599 46.696 1.00 74.81 237 VAL A CA 1
ATOM 1851 C C . VAL A 1 237 ? 7.328 -44.527 48.136 1.00 74.81 237 VAL A C 1
ATOM 1853 O O . VAL A 1 237 ? 7.971 -43.923 48.993 1.00 74.81 237 VAL A O 1
ATOM 1856 N N . MET A 1 238 ? 6.155 -45.112 48.397 1.00 70.12 238 MET A N 1
ATOM 1857 C CA . MET A 1 238 ? 5.689 -45.384 49.758 1.00 70.12 238 MET A CA 1
ATOM 1858 C C . MET A 1 238 ? 6.542 -46.504 50.358 1.00 70.12 238 MET A C 1
ATOM 1860 O O . MET A 1 238 ? 6.570 -47.616 49.832 1.00 70.12 238 MET A O 1
ATOM 1864 N N . ILE A 1 239 ? 7.240 -46.195 51.448 1.00 70.75 239 ILE A N 1
ATOM 1865 C CA . ILE A 1 239 ? 7.926 -47.171 52.295 1.00 70.75 239 ILE A CA 1
ATOM 1866 C C . ILE A 1 239 ? 6.921 -47.593 53.372 1.00 70.75 239 ILE A C 1
ATOM 1868 O O . ILE A 1 239 ? 6.447 -46.736 54.121 1.00 70.75 239 ILE A O 1
ATOM 1872 N N . ASN A 1 240 ? 6.584 -48.885 53.393 1.00 71.56 240 ASN A N 1
ATOM 1873 C CA . ASN A 1 240 ? 5.871 -49.556 54.486 1.00 71.56 240 ASN A CA 1
ATOM 1874 C C . ASN A 1 240 ? 6.859 -50.057 55.539 1.00 71.56 240 ASN A C 1
ATOM 1876 O O . ASN A 1 240 ? 7.973 -50.465 55.135 1.00 71.56 240 ASN A O 1
#

Foldseek 3Di:
DVVVVVVVVVVVVVVVVVVVVVVVVVVVVVVVVVVVVPPPPDDDDDDDDDDDDDDDDDDDDDDPCVVVVVVVVVVPPPPPDPDDPDDDDDPPDDDPDDPDPDDPPPPPDPDPPDPPPPDDPPPPDPPDPDPPPPPPDDPPPPPPPDPPLVVVLVVQLVVQLVVLVPDDPVVLVVLCVVLVHDDDDSNVSSNVSSVSVSCVVCVVPCVPPPPVVPVVPPPPPPPPPPVPPDDDDDDDDDDD

Solvent-accessible surface area (backbone atoms only — not comparable to full-atom values): 16597 Å² total; per-residue (Å²): 121,73,67,58,59,54,52,51,54,53,49,53,53,56,54,48,54,53,52,52,53,50,49,52,54,51,52,51,52,55,60,57,52,66,66,63,75,75,77,79,84,78,89,85,89,87,77,89,86,80,94,81,83,89,80,94,74,88,84,86,79,81,86,79,61,58,68,62,52,53,55,60,61,57,75,68,68,72,86,84,69,85,74,76,82,75,87,74,91,67,91,77,70,95,65,80,84,78,86,69,79,81,79,77,78,78,76,80,69,90,73,73,83,78,81,83,81,81,79,77,80,79,76,81,71,81,76,74,83,72,85,70,80,73,74,85,71,78,77,72,82,74,74,72,75,78,82,55,63,68,58,53,49,51,54,51,40,54,52,44,39,60,55,54,69,73,52,54,70,68,61,52,54,50,53,24,63,79,68,74,48,80,84,82,45,77,68,58,37,39,52,55,52,26,50,51,53,46,42,74,73,46,43,84,71,49,70,79,50,74,72,68,73,70,57,72,81,77,68,73,76,82,78,75,77,74,78,75,78,75,79,80,81,79,79,81,80,82,83,129

Sequence (240 aa):
MKMAKVVEARLSLRLGDIREEIKIKVCKSVAGTVVKSQTKTVVNNAGKGKEIAVEEVPSSSGTTSEVDAITKRTGSLSTQEKRKRGDVETPVGDSPPIITPAKLSNKWAVIRPIRLFDRLPCTRTRICVRKRGVAAKALTAVKRPAPDVIMERMIFLDNTRRELSKMDYDTLRSICRDKGVNYATKVQTIFDIADRRAWLRFGAELRSFPAAFWKETRNTPVMTTVTRAQPPEMTLVMIN

Secondary structure (DSSP, 8-state):
-HHHHHHHHHHHHHHHHHHHHHHHHHHHHHHHHHHHTSSSS----------------------SSHHHHHHHHHHT-----------------------PPP---------------S-------------------------PPPP-HHHHHHHHHHHHHHHHHTS-HHHHHHHHHHHT-----HHHHHHHHHHHHHHHHHHHHHTTS-GGGGTTTT----------PPPP--------

Mean predicted aligned error: 21.63 Å

Radius of gyration: 32.91 Å; Cα contacts (8 Å, |Δi|>4): 33; chains: 1; bounding box: 80×91×89 Å